Protein AF-A0A2N3KTU7-F1 (afdb_monomer_lite)

Sequence (251 aa):
MNTPEGKNIILSNKAMERISNFNFLAFGMALFLLFPIFPLLMTLEKYDIASETTLYKLTFIKLITYIVYAIIIRQKFFKNRNPLTVYLITFPLHFRTFYICSISCFIMASANWPVLVLVSLGWALSEAIHFHDINSTKNEKIKKAFKTKFQNSADGKIHFTPGDDGAEKILKTKHPRIIEIIDKTTSLGGGILVLFGPLIFSTSFLYRNNFEPRYIIAGTLAFFMGMGFRTFRTRASINMRAIALKKKGYF

Structure (mmCIF, N/CA/C/O backbone):
data_AF-A0A2N3KTU7-F1
#
_entry.id   AF-A0A2N3KTU7-F1
#
loop_
_atom_site.group_PDB
_atom_site.id
_atom_site.type_symbol
_atom_site.label_atom_id
_atom_site.label_alt_id
_atom_site.label_comp_id
_atom_site.label_asym_id
_atom_site.label_entity_id
_atom_site.label_seq_id
_atom_site.pdbx_PDB_ins_code
_atom_site.Cartn_x
_atom_site.Cartn_y
_atom_site.Cartn_z
_atom_site.occupancy
_atom_site.B_iso_or_equiv
_atom_site.auth_seq_id
_atom_site.auth_comp_id
_atom_site.auth_asym_id
_atom_site.auth_atom_id
_atom_site.pdbx_PDB_model_num
ATOM 1 N N . MET A 1 1 ? -3.166 6.724 22.104 1.00 76.94 1 MET A N 1
ATOM 2 C CA . MET A 1 1 ? -3.962 7.657 21.279 1.00 76.94 1 MET A CA 1
ATOM 3 C C . MET A 1 1 ? -5.208 7.980 22.075 1.00 76.94 1 MET A C 1
ATOM 5 O O . MET A 1 1 ? -6.007 7.075 22.258 1.00 76.94 1 MET A O 1
ATOM 9 N N . ASN A 1 2 ? -5.348 9.208 22.575 1.00 81.19 2 ASN A N 1
ATOM 10 C CA . ASN A 1 2 ? -6.398 9.525 23.548 1.00 81.19 2 ASN A CA 1
ATOM 11 C C . ASN A 1 2 ? -7.618 10.149 22.863 1.00 81.19 2 ASN A C 1
ATOM 13 O O . ASN A 1 2 ? -7.453 10.940 21.931 1.00 81.19 2 ASN A O 1
ATOM 17 N N . THR A 1 3 ? -8.816 9.770 23.304 1.00 82.94 3 THR A N 1
ATOM 18 C CA . THR A 1 3 ? -10.074 10.455 22.972 1.00 82.94 3 THR A CA 1
ATOM 19 C C . THR A 1 3 ? -10.182 11.786 23.727 1.00 82.94 3 THR A C 1
ATOM 21 O O . THR A 1 3 ? -9.371 12.033 24.624 1.00 82.94 3 THR A O 1
ATOM 24 N N . PRO A 1 4 ? -11.179 12.643 23.419 1.00 79.75 4 PRO A N 1
ATOM 25 C CA . PRO A 1 4 ? -11.412 13.873 24.182 1.00 79.75 4 PRO A CA 1
ATOM 26 C C . PRO A 1 4 ? -11.709 13.596 25.665 1.00 79.75 4 PRO A C 1
ATOM 28 O O . PRO A 1 4 ? -11.356 14.388 26.524 1.00 79.75 4 PRO A O 1
ATOM 31 N N . GLU A 1 5 ? -12.270 12.420 25.964 1.00 81.81 5 GLU A N 1
ATOM 32 C CA . GLU A 1 5 ? -12.526 11.905 27.320 1.00 81.81 5 GLU A CA 1
ATOM 33 C C . GLU A 1 5 ? -11.265 11.351 28.021 1.00 81.81 5 GLU A C 1
ATOM 35 O O . GLU A 1 5 ? -11.366 10.713 29.063 1.00 81.81 5 GLU A O 1
ATOM 40 N N . GLY A 1 6 ? -10.075 11.480 27.422 1.00 81.88 6 GLY A N 1
ATOM 41 C CA . GLY A 1 6 ? -8.820 10.966 27.984 1.00 81.88 6 GLY A CA 1
ATOM 42 C C . GLY A 1 6 ? -8.608 9.451 27.845 1.00 81.88 6 GLY A C 1
ATOM 43 O O . GLY A 1 6 ? -7.538 8.952 28.194 1.00 81.88 6 GLY A O 1
ATOM 44 N N . LYS A 1 7 ? -9.564 8.702 27.279 1.00 85.50 7 LYS A N 1
ATOM 45 C CA . LYS A 1 7 ? -9.456 7.240 27.130 1.00 85.50 7 LYS A CA 1
ATOM 46 C C . LYS A 1 7 ? -8.484 6.860 26.021 1.00 85.50 7 LYS A C 1
ATOM 48 O O . LYS A 1 7 ? -8.552 7.374 24.902 1.00 85.50 7 LYS A O 1
ATOM 53 N N . ASN A 1 8 ? -7.599 5.909 26.307 1.00 89.19 8 ASN A N 1
ATOM 54 C CA . ASN A 1 8 ? -6.617 5.435 25.338 1.00 89.19 8 ASN A CA 1
ATOM 55 C C . ASN A 1 8 ? -7.227 4.371 24.410 1.00 89.19 8 ASN A C 1
ATOM 57 O O . ASN A 1 8 ? -7.790 3.379 24.874 1.00 89.19 8 ASN A O 1
ATOM 61 N N . ILE A 1 9 ? -7.092 4.561 23.098 1.00 86.88 9 ILE A N 1
ATOM 62 C CA . ILE A 1 9 ? -7.480 3.578 22.083 1.00 86.88 9 ILE A CA 1
ATOM 63 C C . ILE A 1 9 ? -6.323 2.593 21.877 1.00 86.88 9 ILE A C 1
ATOM 65 O O . ILE A 1 9 ? -5.226 3.001 21.482 1.00 86.88 9 ILE A O 1
ATOM 69 N N . ILE A 1 10 ? -6.584 1.305 22.094 1.00 90.06 10 ILE A N 1
ATOM 70 C CA . ILE A 1 10 ? -5.621 0.207 21.938 1.00 90.06 10 ILE A CA 1
ATOM 71 C C . ILE A 1 10 ? -6.188 -0.912 21.062 1.00 90.06 10 ILE A C 1
ATOM 73 O O . ILE A 1 10 ? -7.399 -1.045 20.916 1.00 90.06 10 ILE A O 1
ATOM 77 N N . LEU A 1 11 ? -5.323 -1.732 20.474 1.00 86.56 11 LEU A N 1
ATOM 78 C CA . LEU A 1 11 ? -5.726 -2.940 19.756 1.00 86.56 11 LEU A CA 1
ATOM 79 C C . LEU A 1 11 ? -6.288 -3.985 20.729 1.00 86.56 11 LEU A C 1
ATOM 81 O O . LEU A 1 11 ? -5.734 -4.213 21.807 1.00 86.56 11 LEU A O 1
ATOM 85 N N . SER A 1 12 ? -7.389 -4.626 20.336 1.00 85.25 12 SER A N 1
ATOM 86 C CA . SER A 1 12 ? -8.022 -5.696 21.111 1.00 85.25 12 SER A CA 1
ATOM 87 C C . SER A 1 12 ? -7.197 -6.991 21.096 1.00 85.25 12 SER A C 1
ATOM 89 O O . SER A 1 12 ? -6.432 -7.236 20.166 1.00 85.25 12 SER A O 1
ATOM 91 N N . ASN A 1 13 ? -7.395 -7.875 22.084 1.00 82.31 13 ASN A N 1
ATOM 92 C CA . ASN A 1 13 ? -6.763 -9.206 22.089 1.00 82.31 13 ASN A CA 1
ATOM 93 C C . ASN A 1 13 ? -7.115 -10.007 20.825 1.00 82.31 13 ASN A C 1
ATOM 95 O O . ASN A 1 13 ? -6.233 -10.589 20.208 1.00 82.31 13 ASN A O 1
ATOM 99 N N . LYS A 1 14 ? -8.370 -9.919 20.360 1.00 80.31 14 LYS A N 1
ATOM 100 C CA . LYS A 1 14 ? -8.818 -10.533 19.098 1.00 80.31 14 LYS A CA 1
ATOM 101 C C . LYS A 1 14 ? -8.053 -10.005 17.880 1.00 80.31 14 LYS A C 1
ATOM 103 O O . LYS A 1 14 ? -7.785 -10.753 16.945 1.00 80.31 14 LYS A O 1
ATOM 108 N N . ALA A 1 15 ? -7.714 -8.713 17.865 1.00 75.75 15 ALA A N 1
ATOM 109 C CA . ALA A 1 15 ? -6.879 -8.137 16.815 1.00 75.75 15 ALA A CA 1
ATOM 110 C C . ALA A 1 15 ? -5.444 -8.676 16.882 1.00 75.75 15 ALA A C 1
ATOM 112 O O . ALA A 1 15 ? -4.861 -8.978 15.845 1.00 75.75 15 ALA A O 1
ATOM 113 N N . MET A 1 16 ? -4.900 -8.828 18.092 1.00 73.75 16 MET A N 1
ATOM 114 C CA . MET A 1 16 ? -3.566 -9.389 18.304 1.00 73.75 16 MET A CA 1
ATOM 115 C C . MET A 1 16 ? -3.490 -10.857 17.870 1.00 73.75 16 MET A C 1
ATOM 117 O O . MET A 1 16 ? -2.556 -11.202 17.161 1.00 73.75 16 MET A O 1
ATOM 121 N N . GLU A 1 17 ? -4.487 -11.682 18.203 1.00 71.25 17 GLU A N 1
ATOM 122 C CA . GLU A 1 17 ? -4.570 -13.102 17.812 1.00 71.25 17 GLU A CA 1
ATOM 123 C C . GLU A 1 17 ? -4.680 -13.294 16.292 1.00 71.25 17 GLU A C 1
ATOM 125 O O . GLU A 1 17 ? -4.002 -14.132 15.697 1.00 71.25 17 GLU A O 1
ATOM 130 N N . ARG A 1 18 ? -5.501 -12.473 15.623 1.00 68.44 18 ARG A N 1
ATOM 131 C CA . ARG A 1 18 ? -5.612 -12.507 14.155 1.00 68.44 18 ARG A CA 1
ATOM 132 C C . ARG A 1 18 ? -4.293 -12.169 13.467 1.00 68.44 18 ARG A C 1
ATOM 134 O O . ARG A 1 18 ? -4.004 -12.710 12.406 1.00 68.44 18 ARG A O 1
ATOM 141 N N . ILE A 1 19 ? -3.511 -11.266 14.053 1.00 63.12 19 ILE A N 1
ATOM 142 C CA . ILE A 1 19 ? -2.255 -10.795 13.468 1.00 63.12 19 ILE A CA 1
ATOM 143 C C . ILE A 1 19 ? -1.070 -11.684 13.884 1.00 63.12 19 ILE A C 1
ATOM 145 O O . ILE A 1 19 ? -0.142 -11.843 13.097 1.00 63.12 19 ILE A O 1
ATOM 149 N N . SER A 1 20 ? -1.099 -12.329 15.055 1.00 53.12 20 SER A N 1
ATOM 150 C CA . SER A 1 20 ? -0.068 -13.294 15.469 1.00 53.12 20 SER A CA 1
ATOM 151 C C . SER A 1 20 ? -0.051 -14.542 14.584 1.00 53.12 20 SER A C 1
ATOM 153 O O . SER A 1 20 ? 1.017 -15.079 14.307 1.00 53.12 20 SER A O 1
ATOM 155 N N . ASN A 1 21 ? -1.208 -14.944 14.049 1.00 49.12 21 ASN A N 1
ATOM 156 C CA . ASN A 1 21 ? -1.297 -16.000 13.032 1.00 49.12 21 ASN A CA 1
ATOM 157 C C . ASN A 1 21 ? -0.811 -15.537 11.641 1.00 49.12 21 ASN A C 1
ATOM 159 O O . ASN A 1 21 ? -0.586 -16.351 10.753 1.00 49.12 21 ASN A O 1
ATOM 163 N N . PHE A 1 22 ? -0.595 -14.231 11.459 1.00 46.25 22 PHE A N 1
ATOM 164 C CA . PHE A 1 22 ? -0.091 -13.580 10.245 1.00 46.25 22 PHE A CA 1
ATOM 165 C C . PHE A 1 22 ? 1.440 -13.380 10.264 1.00 46.25 22 PHE A C 1
ATOM 167 O O . PHE A 1 22 ? 1.972 -12.568 9.501 1.00 46.25 22 PHE A O 1
ATOM 174 N N . ASN A 1 23 ? 2.165 -14.124 11.114 1.00 45.88 23 ASN A N 1
ATOM 175 C CA . ASN A 1 23 ? 3.630 -14.077 11.264 1.00 45.88 23 ASN A CA 1
ATOM 176 C C . ASN A 1 23 ? 4.403 -14.179 9.931 1.00 45.88 23 ASN A C 1
ATOM 178 O O . ASN A 1 23 ? 5.492 -13.619 9.809 1.00 45.88 23 ASN A O 1
ATOM 182 N N . PHE A 1 24 ? 3.820 -14.806 8.903 1.00 41.09 24 PHE A N 1
ATOM 183 C CA . PHE A 1 24 ? 4.403 -14.892 7.562 1.00 41.09 24 PHE A CA 1
ATOM 184 C C . PHE A 1 24 ? 4.600 -13.520 6.887 1.00 41.09 24 PHE A C 1
ATOM 186 O O . PHE A 1 24 ? 5.623 -13.299 6.243 1.00 41.09 24 PHE A O 1
ATOM 193 N N . LEU A 1 25 ? 3.684 -12.557 7.077 1.00 45.53 25 LEU A N 1
ATOM 194 C CA . LEU A 1 25 ? 3.864 -11.199 6.541 1.00 45.53 25 LEU A CA 1
ATOM 195 C C . LEU A 1 25 ? 4.951 -10.431 7.295 1.00 45.53 25 LEU A C 1
ATOM 197 O O . LEU A 1 25 ? 5.712 -9.710 6.664 1.00 45.53 25 LEU A O 1
ATOM 201 N N . ALA A 1 26 ? 5.063 -10.591 8.616 1.00 47.62 26 ALA A N 1
ATOM 202 C CA . ALA A 1 26 ? 6.086 -9.903 9.406 1.00 47.62 26 ALA A CA 1
ATOM 203 C C . ALA A 1 26 ? 7.509 -10.385 9.066 1.00 47.62 26 ALA A C 1
ATOM 205 O O . ALA A 1 26 ? 8.430 -9.573 9.019 1.00 47.62 26 ALA A O 1
ATOM 206 N N . PHE A 1 27 ? 7.679 -11.679 8.772 1.00 45.69 27 PHE A N 1
ATOM 207 C CA . PHE A 1 27 ? 8.953 -12.248 8.319 1.00 45.69 27 PHE A CA 1
ATOM 208 C C . PHE A 1 27 ? 9.227 -11.939 6.833 1.00 45.69 27 PHE A C 1
ATOM 210 O O . PHE A 1 27 ? 10.341 -11.579 6.459 1.00 45.69 27 PHE A O 1
ATOM 217 N N . GLY A 1 28 ? 8.190 -11.980 5.987 1.00 50.78 28 GLY A N 1
ATOM 218 C CA . GLY A 1 28 ? 8.266 -11.612 4.569 1.00 50.78 28 GLY A CA 1
ATOM 219 C C . GLY A 1 28 ? 8.438 -10.110 4.310 1.00 50.78 28 GLY A C 1
ATOM 220 O O . GLY A 1 28 ? 8.868 -9.728 3.226 1.00 50.78 28 GLY A O 1
ATOM 221 N N . MET A 1 29 ? 8.155 -9.236 5.284 1.00 56.59 29 MET A N 1
ATOM 222 C CA . MET A 1 29 ? 8.295 -7.777 5.147 1.00 56.59 29 MET A CA 1
ATOM 223 C C . MET A 1 29 ? 9.719 -7.337 4.789 1.00 56.59 29 MET A C 1
ATOM 225 O O . MET A 1 29 ? 9.872 -6.339 4.087 1.00 56.59 29 MET A O 1
ATOM 229 N N . ALA A 1 30 ? 10.746 -8.081 5.218 1.00 54.59 30 ALA A N 1
ATOM 230 C CA . ALA A 1 30 ? 12.132 -7.839 4.814 1.00 54.59 30 ALA A CA 1
ATOM 231 C C . ALA A 1 30 ? 12.317 -8.034 3.301 1.00 54.59 30 ALA A C 1
ATOM 233 O O . ALA A 1 30 ? 12.853 -7.161 2.618 1.00 54.59 30 ALA A O 1
ATOM 234 N N . LEU A 1 31 ? 11.790 -9.140 2.764 1.00 55.50 31 LEU A N 1
ATOM 235 C CA . LEU A 1 31 ? 11.779 -9.411 1.327 1.00 55.50 31 LEU A CA 1
ATOM 236 C C . LEU A 1 31 ? 10.956 -8.348 0.589 1.00 55.50 31 LEU A C 1
ATOM 238 O O . LEU A 1 31 ? 11.420 -7.810 -0.406 1.00 55.50 31 LEU A O 1
ATOM 242 N N . PHE A 1 32 ? 9.799 -7.946 1.119 1.00 58.81 32 PHE A N 1
ATOM 243 C CA . PHE A 1 32 ? 8.944 -6.915 0.515 1.00 58.81 32 PHE A CA 1
ATOM 244 C C . PHE A 1 32 ? 9.495 -5.485 0.570 1.00 58.81 32 PHE A C 1
ATOM 246 O O . PHE A 1 32 ? 9.022 -4.640 -0.181 1.00 58.81 32 PHE A O 1
ATOM 253 N N . LEU A 1 33 ? 10.467 -5.184 1.431 1.00 57.88 33 LEU A N 1
ATOM 254 C CA . LEU A 1 33 ? 11.162 -3.891 1.448 1.00 57.88 33 LEU A CA 1
ATOM 255 C C . LEU A 1 33 ? 12.336 -3.854 0.466 1.00 57.88 33 LEU A C 1
ATOM 257 O O . LEU A 1 33 ? 12.634 -2.801 -0.098 1.00 57.88 33 LEU A O 1
ATOM 261 N N . LEU A 1 34 ? 12.987 -4.998 0.256 1.00 59.06 34 LEU A N 1
ATOM 262 C CA . LEU A 1 34 ? 14.133 -5.127 -0.640 1.00 59.06 34 LEU A CA 1
ATOM 263 C C . LEU A 1 34 ? 13.696 -5.326 -2.094 1.00 59.06 34 LEU A C 1
ATOM 265 O O . LEU A 1 34 ? 14.194 -4.635 -2.978 1.00 59.06 34 LEU A O 1
ATOM 269 N N . PHE A 1 35 ? 12.719 -6.202 -2.340 1.00 61.75 35 PHE A N 1
ATOM 270 C CA . PHE A 1 35 ? 12.250 -6.574 -3.680 1.00 61.75 35 PHE A CA 1
ATOM 271 C C . PHE A 1 35 ? 11.817 -5.388 -4.555 1.00 61.75 35 PHE A C 1
ATOM 273 O O . PHE A 1 35 ? 12.115 -5.402 -5.744 1.00 61.75 35 PHE A O 1
ATOM 280 N N . PRO A 1 36 ? 11.163 -4.336 -4.025 1.00 60.72 36 PRO A N 1
ATOM 281 C CA . PRO A 1 36 ? 10.712 -3.236 -4.863 1.00 60.72 36 PRO A CA 1
ATOM 282 C C . PRO A 1 36 ? 11.783 -2.205 -5.204 1.00 60.72 36 PRO A C 1
ATOM 284 O O . PRO A 1 36 ? 11.638 -1.455 -6.164 1.00 60.72 36 PRO A O 1
ATOM 287 N N . ILE A 1 37 ? 12.834 -2.131 -4.386 1.00 64.19 37 ILE A N 1
ATOM 288 C CA . ILE A 1 37 ? 13.865 -1.095 -4.491 1.00 64.19 37 ILE A CA 1
ATOM 289 C C . ILE A 1 37 ? 15.172 -1.676 -5.038 1.00 64.19 37 ILE A C 1
ATOM 291 O O . ILE A 1 37 ? 16.008 -0.936 -5.547 1.00 64.19 37 ILE A O 1
ATOM 295 N N . PHE A 1 38 ? 15.350 -2.993 -4.979 1.00 71.69 38 PHE A N 1
ATOM 296 C CA . PHE A 1 38 ? 16.468 -3.680 -5.610 1.00 71.69 38 PHE A CA 1
ATOM 297 C C . PHE A 1 38 ? 16.529 -3.406 -7.125 1.00 71.69 38 PHE A C 1
ATOM 299 O O . PHE A 1 38 ? 17.568 -2.931 -7.573 1.00 71.69 38 PHE A O 1
ATOM 306 N N . PRO A 1 39 ? 15.433 -3.527 -7.905 1.00 71.69 39 PRO A N 1
ATOM 307 C CA . PRO A 1 39 ? 15.432 -3.141 -9.317 1.00 71.69 39 PRO A CA 1
ATOM 308 C C . PRO A 1 39 ? 15.799 -1.676 -9.549 1.00 71.69 39 PRO A C 1
ATOM 310 O O . PRO A 1 39 ? 16.454 -1.360 -10.535 1.00 71.69 39 PRO A O 1
ATOM 313 N N . LEU A 1 40 ? 15.419 -0.775 -8.637 1.00 71.44 40 LEU A N 1
ATOM 314 C CA . LEU A 1 40 ? 15.794 0.636 -8.718 1.00 71.44 40 LEU A CA 1
ATOM 315 C C . LEU A 1 40 ? 17.308 0.818 -8.540 1.00 71.44 40 LEU A C 1
ATOM 317 O O . LEU A 1 40 ? 17.922 1.530 -9.323 1.00 71.44 40 LEU A O 1
ATOM 321 N N . LEU A 1 41 ? 17.911 0.161 -7.542 1.00 74.31 41 LEU A N 1
ATOM 322 C CA . LEU A 1 41 ? 19.361 0.211 -7.316 1.00 74.31 41 LEU A CA 1
ATOM 323 C C . LEU A 1 41 ? 20.135 -0.373 -8.505 1.00 74.31 41 LEU A C 1
ATOM 325 O O . LEU A 1 41 ? 21.055 0.271 -8.993 1.00 74.31 41 LEU A O 1
ATOM 329 N N . MET A 1 42 ? 19.698 -1.524 -9.018 1.00 72.69 42 MET A N 1
ATOM 330 C CA . MET A 1 42 ? 20.296 -2.167 -10.192 1.00 72.69 42 MET A CA 1
ATOM 331 C C . MET A 1 42 ? 20.123 -1.321 -11.466 1.00 72.69 42 MET A C 1
ATOM 333 O O . MET A 1 42 ? 20.997 -1.310 -12.325 1.00 72.69 42 MET A O 1
ATOM 337 N N . THR A 1 43 ? 19.024 -0.565 -11.592 1.00 71.56 43 THR A N 1
ATOM 338 C CA . THR A 1 43 ? 18.844 0.392 -12.699 1.00 71.56 43 THR A CA 1
ATOM 339 C C . THR A 1 43 ? 19.854 1.534 -12.595 1.00 71.56 43 THR A C 1
ATOM 341 O O . THR A 1 43 ? 20.454 1.906 -13.595 1.00 71.56 43 THR A O 1
ATOM 344 N N . LEU A 1 44 ? 20.059 2.090 -11.395 1.00 76.12 44 LEU A N 1
ATOM 345 C CA . LEU A 1 44 ? 21.035 3.165 -11.190 1.00 76.12 44 LEU A CA 1
ATOM 346 C C . LEU A 1 44 ? 22.467 2.713 -11.506 1.00 76.12 44 LEU A C 1
ATOM 348 O O . LEU A 1 44 ? 23.232 3.509 -12.040 1.00 76.12 44 LEU A O 1
ATOM 352 N N . GLU A 1 45 ? 22.798 1.458 -11.201 1.00 75.00 45 GLU A N 1
ATOM 353 C CA . GLU A 1 45 ? 24.072 0.829 -11.565 1.00 75.00 45 GLU A CA 1
ATOM 354 C C . GLU A 1 45 ? 24.200 0.632 -13.079 1.00 75.00 45 GLU A C 1
ATOM 356 O O . GLU A 1 45 ? 25.149 1.111 -13.684 1.00 75.00 45 GLU A O 1
ATOM 361 N N . LYS A 1 46 ? 23.207 -0.007 -13.716 1.00 76.31 46 LYS A N 1
ATOM 362 C CA . LYS A 1 46 ? 23.229 -0.348 -15.150 1.00 76.31 46 LYS A CA 1
ATOM 363 C C . LYS A 1 46 ? 23.413 0.864 -16.071 1.00 76.31 46 LYS A C 1
ATOM 365 O O . LYS A 1 46 ? 23.922 0.707 -17.176 1.00 76.31 46 LYS A O 1
ATOM 370 N N . TYR A 1 47 ? 22.946 2.037 -15.652 1.00 77.94 47 TYR A N 1
ATOM 371 C CA . TYR A 1 47 ? 23.032 3.277 -16.428 1.00 77.94 47 TYR A CA 1
ATOM 372 C C . TYR A 1 47 ? 24.099 4.250 -15.895 1.00 77.94 47 TYR A C 1
ATOM 374 O O . TYR A 1 47 ? 24.042 5.431 -16.229 1.00 77.94 47 TYR A O 1
ATOM 382 N N . ASP A 1 48 ? 25.027 3.781 -15.051 1.00 78.62 48 ASP A N 1
ATOM 383 C CA . ASP A 1 48 ? 26.123 4.571 -14.467 1.00 78.62 48 ASP A CA 1
ATOM 384 C C . ASP A 1 48 ? 25.662 5.873 -13.776 1.00 78.62 48 ASP A C 1
ATOM 386 O O . ASP A 1 48 ? 26.377 6.873 -13.711 1.00 78.62 48 ASP A O 1
ATOM 390 N N . ILE A 1 49 ? 24.443 5.874 -13.226 1.00 80.88 49 ILE A N 1
ATOM 391 C CA . ILE A 1 49 ? 23.851 7.043 -12.555 1.00 80.88 49 ILE A CA 1
ATOM 392 C C . ILE A 1 49 ? 24.437 7.202 -11.144 1.00 80.88 49 ILE A C 1
ATOM 394 O O . ILE A 1 49 ? 24.518 8.312 -10.615 1.00 80.88 49 ILE A O 1
ATOM 398 N N . ALA A 1 50 ? 24.836 6.096 -10.508 1.00 78.75 50 ALA A N 1
ATOM 399 C CA . ALA A 1 50 ? 25.421 6.083 -9.172 1.00 78.75 50 ALA A CA 1
ATOM 400 C C . ALA A 1 50 ? 26.633 5.148 -9.104 1.00 78.75 50 ALA A C 1
ATOM 402 O O . ALA A 1 50 ? 26.596 4.037 -9.620 1.00 78.75 50 ALA A O 1
ATOM 403 N N . SER A 1 51 ? 27.687 5.573 -8.399 1.00 82.69 51 SER A N 1
ATOM 404 C CA . SER A 1 51 ? 28.869 4.733 -8.176 1.00 82.69 51 SER A CA 1
ATOM 405 C C . SER A 1 51 ? 28.568 3.536 -7.270 1.00 82.69 51 SER A C 1
ATOM 407 O O . SER A 1 51 ? 27.723 3.620 -6.375 1.00 82.69 51 SER A O 1
ATOM 409 N N . GLU A 1 52 ? 29.329 2.452 -7.427 1.00 78.62 52 GLU A N 1
ATOM 410 C CA . GLU A 1 52 ? 29.204 1.220 -6.632 1.00 78.62 52 GLU A CA 1
ATOM 411 C C . GLU A 1 52 ? 29.240 1.503 -5.116 1.00 78.62 52 GLU A C 1
ATOM 413 O O . GLU A 1 52 ? 28.370 1.083 -4.353 1.00 78.62 52 GLU A O 1
ATOM 418 N N . THR A 1 53 ? 30.170 2.356 -4.676 1.00 83.88 53 THR A N 1
ATOM 419 C CA . THR A 1 53 ? 30.265 2.828 -3.285 1.00 83.88 53 THR A CA 1
ATOM 420 C C . THR A 1 53 ? 28.982 3.515 -2.803 1.00 83.88 53 THR A C 1
ATOM 422 O O . THR A 1 53 ? 28.584 3.365 -1.644 1.00 83.88 53 THR A O 1
ATOM 425 N N . THR A 1 54 ? 28.313 4.277 -3.672 1.00 80.81 54 THR A N 1
ATOM 426 C CA . THR A 1 54 ? 27.030 4.926 -3.360 1.00 80.81 54 THR A CA 1
ATOM 427 C C . THR A 1 54 ? 25.918 3.888 -3.227 1.00 80.81 54 THR A C 1
ATOM 429 O O . THR A 1 54 ? 25.114 3.973 -2.296 1.00 80.81 54 THR A O 1
ATOM 432 N N . LEU A 1 55 ?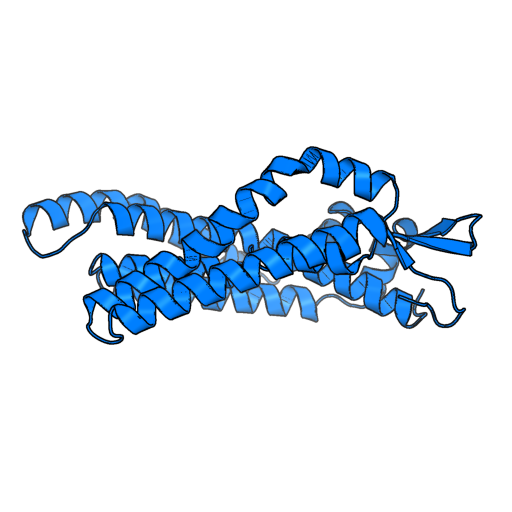 25.902 2.868 -4.086 1.00 75.94 55 LEU A N 1
ATOM 433 C CA . LEU A 1 55 ? 24.940 1.765 -4.025 1.00 75.94 55 LEU A CA 1
ATOM 434 C C . LEU A 1 55 ? 25.103 0.930 -2.746 1.00 75.94 55 LEU A C 1
ATOM 436 O O . LEU A 1 55 ? 24.102 0.637 -2.081 1.00 75.94 55 LEU A O 1
ATOM 440 N N . TYR A 1 56 ? 26.337 0.634 -2.324 1.00 79.25 56 TYR A N 1
ATOM 441 C CA . TYR A 1 56 ? 26.601 -0.027 -1.040 1.00 79.25 56 TYR A CA 1
ATOM 442 C C . TYR A 1 56 ? 26.123 0.812 0.147 1.00 79.25 56 TYR A C 1
ATOM 444 O O . TYR A 1 56 ? 25.430 0.296 1.027 1.00 79.25 56 TYR A O 1
ATOM 452 N N . LYS A 1 57 ? 26.412 2.123 0.158 1.00 81.88 57 LYS A N 1
ATOM 453 C CA . LYS A 1 57 ? 25.930 3.041 1.207 1.00 81.88 57 LYS A CA 1
ATOM 454 C C . LYS A 1 57 ? 24.402 3.076 1.269 1.00 81.88 57 LYS A C 1
ATOM 456 O O . LYS A 1 57 ? 23.832 2.966 2.354 1.00 81.88 57 LYS A O 1
ATOM 461 N N . LEU A 1 58 ? 23.728 3.179 0.123 1.00 79.38 58 LEU A N 1
ATOM 462 C CA . LEU A 1 58 ? 22.264 3.165 0.045 1.00 79.38 58 LEU A CA 1
ATOM 463 C C . LEU A 1 58 ? 21.675 1.840 0.543 1.00 79.38 58 LEU A C 1
ATOM 465 O O . LEU A 1 58 ? 20.653 1.840 1.232 1.00 79.38 58 LEU A O 1
ATOM 469 N N . THR A 1 59 ? 22.317 0.719 0.222 1.00 77.12 59 THR A N 1
ATOM 470 C CA . THR A 1 59 ? 21.912 -0.611 0.693 1.00 77.12 59 THR A CA 1
ATOM 471 C C . THR A 1 59 ? 22.072 -0.731 2.209 1.00 77.12 59 THR A C 1
ATOM 473 O O . THR A 1 59 ? 21.143 -1.155 2.898 1.00 77.12 59 THR A O 1
ATOM 476 N N . PHE A 1 60 ? 23.196 -0.266 2.756 1.00 80.88 60 PHE A N 1
ATOM 477 C CA . PHE A 1 60 ? 23.461 -0.278 4.194 1.00 80.88 60 PHE A CA 1
ATOM 478 C C . PHE A 1 60 ? 22.493 0.618 4.986 1.00 80.88 60 PHE A C 1
ATOM 480 O O . PHE A 1 60 ? 21.913 0.180 5.981 1.00 80.88 60 PHE A O 1
ATOM 487 N N . ILE A 1 61 ? 22.225 1.842 4.512 1.00 82.56 61 ILE A N 1
ATOM 488 C CA . ILE A 1 61 ? 21.240 2.753 5.126 1.00 82.56 61 ILE A CA 1
ATOM 489 C C . ILE A 1 61 ? 19.848 2.109 5.168 1.00 82.56 61 ILE A C 1
ATOM 491 O O . ILE A 1 61 ? 19.133 2.223 6.169 1.00 82.56 61 ILE A O 1
ATOM 495 N N . LYS A 1 62 ? 19.451 1.401 4.106 1.00 75.12 62 LYS A N 1
ATOM 496 C CA . LYS A 1 62 ? 18.168 0.685 4.065 1.00 75.12 62 LYS A CA 1
ATOM 497 C C . LYS A 1 62 ? 18.116 -0.462 5.064 1.00 75.12 62 LYS A C 1
ATOM 499 O O . LYS A 1 62 ? 17.096 -0.614 5.734 1.00 75.12 62 LYS A O 1
ATOM 504 N N . LEU A 1 63 ? 19.201 -1.222 5.207 1.00 77.62 63 LEU A N 1
ATOM 505 C CA . LEU A 1 63 ? 19.296 -2.286 6.206 1.00 77.62 63 LEU A CA 1
ATOM 506 C C . LEU A 1 63 ? 19.124 -1.728 7.629 1.00 77.62 63 LEU A C 1
ATOM 508 O O . LEU A 1 63 ? 18.336 -2.261 8.409 1.00 77.62 63 LEU A O 1
ATOM 512 N N . ILE A 1 64 ? 19.779 -0.606 7.948 1.00 82.19 64 ILE A N 1
ATOM 513 C CA . ILE A 1 64 ? 19.604 0.080 9.239 1.00 82.19 64 ILE A CA 1
ATOM 514 C C . ILE A 1 64 ? 18.159 0.550 9.414 1.00 82.19 6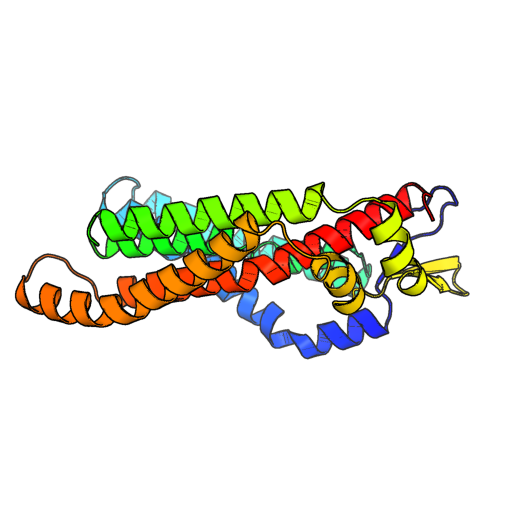4 ILE A C 1
ATOM 516 O O . ILE A 1 64 ? 17.543 0.297 10.450 1.00 82.19 64 ILE A O 1
ATOM 520 N N . THR A 1 65 ? 17.596 1.201 8.393 1.00 79.25 65 THR A N 1
ATOM 521 C CA . THR A 1 65 ? 16.208 1.685 8.415 1.00 79.25 65 THR A CA 1
ATOM 522 C C . THR A 1 65 ? 15.240 0.536 8.694 1.00 79.25 65 THR A C 1
ATOM 524 O O . THR A 1 65 ? 14.310 0.700 9.479 1.00 79.25 65 THR A O 1
ATOM 527 N N . TYR A 1 66 ? 15.487 -0.645 8.122 1.00 75.88 66 TYR A N 1
ATOM 528 C CA . TYR A 1 66 ? 14.714 -1.855 8.384 1.00 75.88 66 TYR A CA 1
ATOM 529 C C . TYR A 1 66 ? 14.818 -2.329 9.839 1.00 75.88 66 TYR A C 1
ATOM 531 O O . TYR A 1 66 ? 13.790 -2.587 10.463 1.00 75.88 66 TYR A O 1
ATOM 539 N N . ILE A 1 67 ? 16.026 -2.416 10.404 1.00 79.19 67 ILE A N 1
ATOM 540 C CA . ILE A 1 67 ? 16.214 -2.839 11.802 1.00 79.19 67 ILE A CA 1
ATOM 541 C C . ILE A 1 67 ? 15.453 -1.897 12.741 1.00 79.19 67 ILE A C 1
ATOM 543 O O . ILE A 1 67 ? 14.681 -2.343 13.593 1.00 79.19 67 ILE A O 1
ATOM 547 N N . VAL A 1 68 ? 15.599 -0.585 12.534 1.00 81.69 68 VAL A N 1
ATOM 548 C CA . VAL A 1 68 ? 14.862 0.440 13.285 1.00 81.69 68 VAL A CA 1
ATOM 549 C C . VAL A 1 68 ? 13.354 0.244 13.123 1.00 81.69 68 VAL A C 1
ATOM 551 O O . VAL A 1 68 ? 12.605 0.280 14.101 1.00 81.69 68 VAL A O 1
ATOM 554 N N . TYR A 1 69 ? 12.897 -0.029 11.904 1.00 77.75 69 TYR A N 1
ATOM 555 C CA . TYR A 1 69 ? 11.493 -0.267 11.606 1.00 77.75 69 TYR A CA 1
ATOM 556 C C . TYR A 1 69 ? 10.919 -1.492 12.331 1.00 77.75 69 TYR A C 1
ATOM 558 O O . TYR A 1 69 ? 9.843 -1.412 12.931 1.00 77.75 69 TYR A O 1
ATOM 566 N N . ALA A 1 70 ? 11.653 -2.606 12.339 1.00 75.50 70 ALA A N 1
ATOM 567 C CA . ALA A 1 70 ? 11.276 -3.829 13.038 1.00 75.50 70 ALA A CA 1
ATOM 568 C C . ALA A 1 70 ? 11.194 -3.609 14.557 1.00 75.50 70 ALA A C 1
ATOM 570 O O . ALA A 1 70 ? 10.235 -4.049 15.199 1.00 75.50 70 ALA A O 1
ATOM 571 N N . ILE A 1 71 ? 12.139 -2.859 15.134 1.00 80.31 71 ILE A N 1
ATOM 572 C CA . ILE A 1 71 ? 12.110 -2.470 16.552 1.00 80.31 71 ILE A CA 1
ATOM 573 C C . ILE A 1 71 ? 10.873 -1.610 16.851 1.00 80.31 71 ILE A C 1
ATOM 575 O O . ILE A 1 71 ? 10.171 -1.860 17.836 1.00 80.31 71 ILE A O 1
ATOM 579 N N . ILE A 1 72 ? 10.557 -0.636 15.990 1.00 80.44 72 ILE A N 1
ATOM 580 C CA . ILE A 1 72 ? 9.369 0.218 16.138 1.00 80.44 72 ILE A CA 1
ATOM 581 C C . ILE A 1 72 ? 8.090 -0.618 16.085 1.00 80.44 72 ILE A C 1
ATOM 583 O O . ILE A 1 72 ? 7.213 -0.418 16.928 1.00 80.44 72 ILE A O 1
ATOM 587 N N . ILE A 1 73 ? 7.969 -1.553 15.137 1.00 76.56 73 ILE A N 1
ATOM 588 C CA . ILE A 1 73 ? 6.823 -2.468 15.074 1.00 76.56 73 ILE A CA 1
ATOM 589 C C . ILE A 1 73 ? 6.756 -3.294 16.354 1.00 76.56 73 ILE A C 1
ATOM 591 O O . ILE A 1 73 ? 5.693 -3.354 16.968 1.00 76.56 73 ILE A O 1
ATOM 595 N N . ARG A 1 74 ? 7.875 -3.861 16.821 1.00 76.44 74 ARG A N 1
ATOM 596 C CA . ARG A 1 74 ? 7.900 -4.660 18.050 1.00 76.44 74 ARG A CA 1
ATOM 597 C C . ARG A 1 74 ? 7.362 -3.876 19.248 1.00 76.44 74 ARG A C 1
ATOM 599 O O . ARG A 1 74 ? 6.492 -4.362 19.971 1.00 76.44 74 ARG A O 1
ATOM 606 N N . GLN A 1 75 ? 7.845 -2.651 19.443 1.00 78.94 75 GLN A N 1
ATOM 607 C CA . GLN A 1 75 ? 7.418 -1.802 20.553 1.00 78.94 75 GLN A CA 1
ATOM 608 C C . GLN A 1 75 ? 5.974 -1.306 20.391 1.00 78.94 75 GLN A C 1
ATOM 610 O O . GLN A 1 75 ? 5.176 -1.393 21.325 1.00 78.94 75 GLN A O 1
ATOM 615 N N . LYS A 1 76 ? 5.601 -0.790 19.215 1.00 78.88 76 LYS A N 1
ATOM 616 C CA . LYS A 1 76 ? 4.265 -0.218 19.002 1.00 78.88 76 LYS A CA 1
ATOM 617 C C . LYS A 1 76 ? 3.173 -1.283 18.928 1.00 78.88 76 LYS A C 1
ATOM 619 O O . LYS A 1 76 ? 2.091 -1.034 19.455 1.00 78.88 76 LYS A O 1
ATOM 624 N N . PHE A 1 77 ? 3.449 -2.445 18.340 1.00 74.69 77 PHE A N 1
ATOM 625 C CA . PHE A 1 77 ? 2.484 -3.530 18.180 1.00 74.69 77 PHE A CA 1
ATOM 626 C C . PHE A 1 77 ? 2.340 -4.365 19.451 1.00 74.69 77 PHE A C 1
ATOM 628 O O . PHE A 1 77 ? 1.275 -4.375 20.060 1.00 74.69 77 PHE A O 1
ATOM 635 N N . PHE A 1 78 ? 3.412 -5.041 19.876 1.00 72.38 78 PHE A N 1
ATOM 636 C CA . PHE A 1 78 ? 3.321 -6.058 20.925 1.00 72.38 78 PHE A CA 1
ATOM 637 C C . PHE A 1 78 ? 3.294 -5.450 22.324 1.00 72.38 78 PHE A C 1
ATOM 639 O O . PHE A 1 78 ? 2.507 -5.887 23.160 1.00 72.38 78 PHE A O 1
ATOM 646 N N . LYS A 1 79 ? 4.111 -4.419 22.575 1.00 76.19 79 LYS A N 1
ATOM 647 C CA . LYS A 1 79 ? 4.192 -3.790 23.902 1.00 76.19 79 LYS A CA 1
ATOM 648 C C . LYS A 1 79 ? 3.062 -2.785 24.127 1.00 76.19 79 LYS A C 1
ATOM 650 O O . LYS A 1 79 ? 2.357 -2.862 25.126 1.00 76.19 79 LYS A O 1
ATOM 655 N N . ASN A 1 80 ? 2.860 -1.868 23.180 1.00 80.75 80 ASN A N 1
ATOM 656 C CA . ASN A 1 80 ? 1.941 -0.740 23.367 1.00 80.75 80 ASN A CA 1
ATOM 657 C C . ASN A 1 80 ? 0.555 -0.945 22.738 1.00 80.75 80 ASN A C 1
ATOM 659 O O . ASN A 1 80 ? -0.319 -0.100 22.940 1.00 80.75 80 ASN A O 1
ATOM 663 N N . ARG A 1 81 ? 0.354 -2.015 21.950 1.00 82.88 81 ARG A N 1
ATOM 664 C CA . ARG A 1 81 ? -0.907 -2.321 21.245 1.00 82.88 81 ARG A CA 1
ATOM 665 C C . ARG A 1 81 ? -1.476 -1.114 20.503 1.00 82.88 81 ARG A C 1
ATOM 667 O O . ARG A 1 81 ? -2.677 -0.860 20.502 1.00 82.88 81 ARG A O 1
ATOM 674 N N . ASN A 1 82 ? -0.598 -0.324 19.895 1.00 84.12 82 ASN A N 1
ATOM 675 C CA . ASN A 1 82 ? -0.967 0.932 19.270 1.00 84.12 82 ASN A CA 1
ATOM 676 C C . ASN A 1 82 ? -1.682 0.663 17.930 1.00 84.12 82 ASN A C 1
ATOM 678 O O . ASN A 1 82 ? -1.090 0.013 17.061 1.00 84.12 82 ASN A O 1
ATOM 682 N N . PRO A 1 83 ? -2.894 1.208 17.707 1.00 80.81 83 PRO A N 1
ATOM 683 C CA . PRO A 1 83 ? -3.632 1.042 16.454 1.00 80.81 83 PRO A CA 1
ATOM 684 C C . PRO A 1 83 ? -2.880 1.510 15.200 1.00 80.81 83 PRO A C 1
ATOM 686 O O . PRO A 1 83 ? -3.072 0.939 14.128 1.00 80.81 83 PRO A O 1
ATOM 689 N N . LEU A 1 84 ? -1.970 2.491 15.324 1.00 79.31 84 LEU A N 1
ATOM 690 C CA . LEU A 1 84 ? -1.124 2.958 14.211 1.00 79.31 84 LEU A CA 1
ATOM 691 C C . LEU A 1 84 ? -0.275 1.857 13.590 1.00 79.31 84 LEU A C 1
ATOM 693 O O . LEU A 1 84 ? 0.175 1.982 12.452 1.00 79.31 84 LEU A O 1
ATOM 697 N N . THR A 1 85 ? -0.018 0.790 14.334 1.00 73.25 85 THR A N 1
ATOM 698 C CA . THR A 1 85 ? 0.869 -0.258 13.861 1.00 73.25 85 THR A CA 1
ATOM 699 C C . THR A 1 85 ? 0.273 -1.047 12.698 1.00 73.25 85 THR A C 1
ATOM 701 O O . THR A 1 85 ? 1.031 -1.554 11.883 1.00 73.25 85 THR A O 1
ATOM 704 N N . VAL A 1 86 ? -1.057 -1.073 12.546 1.00 72.12 86 VAL A N 1
ATOM 705 C CA . VAL A 1 86 ? -1.705 -1.625 11.343 1.00 72.12 86 VAL A CA 1
ATOM 706 C C . VAL A 1 86 ? -1.232 -0.859 10.105 1.00 72.12 86 VAL A C 1
ATOM 708 O O . VAL A 1 86 ? -0.795 -1.456 9.126 1.00 72.12 86 VAL A O 1
ATOM 711 N N . TYR A 1 87 ? -1.218 0.474 10.167 1.00 72.25 87 TYR A N 1
ATOM 712 C CA . TYR A 1 87 ? -0.714 1.298 9.071 1.00 72.25 87 TYR A CA 1
ATOM 713 C C . TYR A 1 87 ? 0.781 1.084 8.823 1.00 72.25 87 TYR A C 1
ATOM 715 O O . TYR A 1 87 ? 1.178 0.969 7.666 1.00 72.25 87 TYR A O 1
ATOM 723 N N . LEU A 1 88 ? 1.589 0.982 9.886 1.00 72.50 88 LEU A N 1
ATOM 724 C CA . LEU A 1 88 ? 3.018 0.685 9.763 1.00 72.50 88 LEU A CA 1
ATOM 725 C C . LEU A 1 88 ? 3.225 -0.661 9.056 1.00 72.50 88 LEU A C 1
ATOM 727 O O . LEU A 1 88 ? 3.798 -0.697 7.983 1.00 72.50 88 LEU A O 1
ATOM 731 N N . ILE A 1 89 ? 2.641 -1.753 9.536 1.00 70.50 89 ILE A N 1
ATOM 732 C CA . ILE A 1 89 ? 2.804 -3.072 8.902 1.00 70.50 89 ILE A CA 1
ATOM 733 C C . ILE A 1 89 ? 2.395 -3.052 7.418 1.00 70.50 89 ILE A C 1
ATOM 735 O O . ILE A 1 89 ? 3.069 -3.629 6.571 1.00 70.50 89 ILE A O 1
ATOM 739 N N . THR A 1 90 ? 1.333 -2.322 7.069 1.00 70.38 90 THR A N 1
ATOM 740 C CA . THR A 1 90 ? 0.923 -2.185 5.663 1.00 70.38 90 THR A CA 1
ATOM 741 C C . THR A 1 90 ? 1.786 -1.218 4.843 1.00 70.38 90 THR A C 1
ATOM 743 O O . THR A 1 90 ? 1.659 -1.208 3.621 1.00 70.38 90 THR A O 1
ATOM 746 N N . PHE A 1 91 ? 2.632 -0.385 5.467 1.00 71.38 91 PHE A N 1
ATOM 747 C CA . PHE A 1 91 ? 3.350 0.703 4.800 1.00 71.38 91 PHE A CA 1
ATOM 748 C C . PHE A 1 91 ? 4.270 0.236 3.668 1.00 71.38 91 PHE A C 1
ATOM 750 O O . PHE A 1 91 ? 4.134 0.766 2.563 1.00 71.38 91 PHE A O 1
ATOM 757 N N . PRO A 1 92 ? 5.129 -0.775 3.881 1.00 68.62 92 PRO A N 1
ATOM 758 C CA . PRO A 1 92 ? 5.962 -1.327 2.816 1.00 68.62 92 PRO A CA 1
ATOM 759 C C . PRO A 1 92 ? 5.161 -1.999 1.702 1.00 68.62 92 PRO A C 1
ATOM 761 O O . PRO A 1 92 ? 5.548 -1.939 0.541 1.00 68.62 92 PRO A O 1
ATOM 764 N N . LEU A 1 93 ? 3.994 -2.553 2.037 1.00 72.31 93 LEU A N 1
ATOM 765 C CA . LEU A 1 93 ? 3.061 -3.189 1.104 1.00 72.31 93 LEU A CA 1
ATOM 766 C C . LEU A 1 93 ? 2.191 -2.156 0.364 1.00 72.31 93 LEU A C 1
ATOM 768 O O . LEU A 1 93 ? 1.039 -2.421 0.011 1.00 72.31 93 LEU A O 1
ATOM 772 N N . HIS A 1 94 ? 2.706 -0.940 0.152 1.00 80.19 94 HIS A N 1
ATOM 773 C CA . HIS A 1 94 ? 2.007 0.049 -0.655 1.00 80.19 94 HIS A CA 1
ATOM 774 C C . HIS A 1 94 ? 2.022 -0.361 -2.120 1.00 80.19 94 HIS A C 1
ATOM 776 O O . HIS A 1 94 ? 3.082 -0.590 -2.688 1.00 80.19 94 HIS A O 1
ATOM 782 N N . PHE A 1 95 ? 0.856 -0.342 -2.766 1.00 83.00 95 PHE A N 1
ATOM 783 C CA . PHE A 1 95 ? 0.762 -0.593 -4.205 1.00 83.00 95 PHE A CA 1
ATOM 784 C C . PHE A 1 95 ? 1.711 0.284 -5.046 1.00 83.00 95 PHE A C 1
ATOM 786 O O . PHE A 1 95 ? 2.290 -0.209 -6.005 1.00 83.00 95 PHE A O 1
ATOM 793 N N . ARG A 1 96 ? 1.946 1.547 -4.647 1.00 85.69 96 ARG A N 1
ATOM 794 C CA . ARG A 1 96 ? 2.937 2.464 -5.247 1.00 85.69 96 ARG A CA 1
ATOM 795 C C . ARG A 1 96 ? 4.311 1.826 -5.382 1.00 85.69 96 ARG A C 1
ATOM 797 O O . ARG A 1 96 ? 4.920 1.869 -6.441 1.00 85.69 96 ARG A O 1
ATOM 804 N N . THR A 1 97 ? 4.770 1.212 -4.299 1.00 82.94 97 THR A N 1
ATOM 805 C CA . THR A 1 97 ? 6.073 0.565 -4.203 1.00 82.94 97 THR A CA 1
ATOM 806 C C . THR A 1 97 ? 6.202 -0.552 -5.244 1.00 82.94 97 THR A C 1
ATOM 808 O O . THR A 1 97 ? 7.226 -0.674 -5.908 1.00 82.94 97 THR A O 1
ATOM 811 N N . PHE A 1 98 ? 5.128 -1.311 -5.457 1.00 84.25 98 PHE A N 1
ATOM 812 C CA . PHE A 1 98 ? 5.067 -2.368 -6.462 1.00 84.25 98 PHE A CA 1
ATOM 813 C C . PHE A 1 98 ? 4.993 -1.846 -7.906 1.00 84.25 98 PHE A C 1
ATOM 815 O O . PHE A 1 98 ? 5.641 -2.411 -8.782 1.00 84.25 98 PHE A O 1
ATOM 822 N N . TYR A 1 99 ? 4.281 -0.746 -8.164 1.00 86.69 99 TYR A N 1
ATOM 823 C CA . TYR A 1 99 ? 4.287 -0.110 -9.487 1.00 86.69 99 TYR A CA 1
ATOM 824 C C . TYR A 1 99 ? 5.658 0.469 -9.849 1.00 86.69 99 TYR A C 1
ATOM 826 O O . TYR A 1 99 ? 6.129 0.254 -10.961 1.00 86.69 99 TYR A O 1
ATOM 834 N N . ILE A 1 100 ? 6.335 1.132 -8.905 1.00 87.12 100 ILE A N 1
ATOM 835 C CA . ILE A 1 100 ? 7.702 1.639 -9.107 1.00 87.12 100 ILE A CA 1
ATOM 836 C C . ILE A 1 100 ? 8.656 0.481 -9.422 1.00 87.12 100 ILE A C 1
ATOM 838 O O . ILE A 1 100 ? 9.402 0.550 -10.395 1.00 87.12 100 ILE A O 1
ATOM 842 N N . CYS A 1 101 ? 8.574 -0.613 -8.658 1.00 84.44 101 CYS A N 1
ATOM 843 C CA . CYS A 1 101 ? 9.336 -1.834 -8.922 1.00 84.44 101 CYS A CA 1
ATOM 844 C C . CYS A 1 101 ? 9.084 -2.386 -10.326 1.00 84.44 101 CYS A C 1
ATOM 846 O O . CYS A 1 101 ? 10.024 -2.711 -11.047 1.00 84.44 101 CYS A O 1
ATOM 848 N N . SER A 1 102 ? 7.812 -2.454 -10.723 1.00 86.88 102 SER A N 1
ATOM 849 C CA . SER A 1 102 ? 7.407 -2.918 -12.044 1.00 86.88 102 SER A CA 1
ATOM 850 C C . SER A 1 102 ? 8.056 -2.092 -13.157 1.00 86.88 102 SER A C 1
ATOM 852 O O . SER A 1 102 ? 8.698 -2.660 -14.039 1.00 86.88 102 SER A O 1
ATOM 854 N N . ILE A 1 103 ? 7.985 -0.759 -13.065 1.00 87.50 103 ILE A N 1
ATOM 855 C CA . ILE A 1 103 ? 8.610 0.164 -14.022 1.00 87.50 103 ILE A CA 1
ATOM 856 C C . ILE A 1 103 ? 10.127 -0.053 -14.079 1.00 87.50 103 ILE A C 1
ATOM 858 O O . ILE A 1 103 ? 10.667 -0.242 -15.166 1.00 87.50 103 ILE A O 1
ATOM 862 N N . SER A 1 104 ? 10.815 -0.084 -12.932 1.00 85.12 104 SER A N 1
ATOM 863 C CA . SER A 1 104 ? 12.269 -0.302 -12.882 1.00 85.12 104 SER A CA 1
ATOM 864 C C . SER A 1 104 ? 12.674 -1.638 -13.511 1.00 85.12 104 SER A C 1
ATOM 866 O O . SER A 1 104 ? 13.582 -1.684 -14.334 1.00 85.12 104 SER A O 1
ATOM 868 N N . CYS A 1 105 ? 11.961 -2.719 -13.199 1.00 83.44 105 CYS A N 1
ATOM 869 C CA . CYS A 1 105 ? 12.177 -4.033 -13.799 1.00 83.44 105 CYS A CA 1
ATOM 870 C C . CYS A 1 105 ? 12.008 -4.021 -15.327 1.00 83.44 105 CYS A C 1
ATOM 872 O O . CYS A 1 105 ? 12.846 -4.564 -16.046 1.00 83.44 105 CYS A O 1
ATOM 874 N N . PHE A 1 106 ? 10.962 -3.373 -15.842 1.00 83.31 106 PHE A N 1
ATOM 875 C CA . PHE A 1 106 ? 10.749 -3.267 -17.286 1.00 83.31 106 PHE A CA 1
ATOM 876 C C . PHE A 1 106 ? 11.800 -2.390 -17.979 1.00 83.31 106 PHE A C 1
ATOM 878 O O . PHE A 1 106 ? 12.219 -2.723 -19.086 1.00 83.31 106 PHE A O 1
ATOM 885 N N . ILE A 1 107 ? 12.292 -1.335 -17.321 1.00 81.75 107 ILE A N 1
ATOM 886 C CA . ILE A 1 107 ? 13.426 -0.534 -17.809 1.00 81.75 107 ILE A CA 1
ATOM 887 C C . ILE A 1 107 ? 14.700 -1.387 -17.877 1.00 81.75 107 ILE A C 1
ATOM 889 O O . ILE A 1 107 ? 15.414 -1.350 -18.879 1.00 81.75 107 ILE A O 1
ATOM 893 N N . MET A 1 108 ? 14.987 -2.185 -16.845 1.00 77.62 108 MET A N 1
ATOM 894 C CA . MET A 1 108 ? 16.162 -3.064 -16.844 1.00 77.62 108 MET A CA 1
ATOM 895 C C . MET A 1 108 ? 16.081 -4.162 -17.899 1.00 77.62 108 MET A C 1
ATOM 897 O O . MET A 1 108 ? 17.109 -4.525 -18.466 1.00 77.62 108 MET A O 1
ATOM 901 N N . ALA A 1 109 ? 14.879 -4.659 -18.186 1.00 77.88 109 ALA A N 1
ATOM 902 C CA . ALA A 1 109 ? 14.634 -5.607 -19.265 1.00 77.88 109 ALA A CA 1
ATOM 903 C C . ALA A 1 109 ? 14.656 -4.973 -20.666 1.00 77.88 109 ALA A C 1
ATOM 905 O O . ALA A 1 109 ? 14.449 -5.692 -21.643 1.00 77.88 109 ALA A O 1
ATOM 906 N N . SER A 1 110 ? 14.846 -3.650 -20.767 1.00 76.00 110 SER A N 1
ATOM 907 C CA . SER A 1 110 ? 14.741 -2.895 -22.020 1.00 76.00 110 SER A CA 1
ATOM 908 C C . SER A 1 110 ? 13.401 -3.133 -22.733 1.00 76.00 110 SER A C 1
ATOM 910 O O . SER A 1 110 ? 13.343 -3.263 -23.954 1.00 76.00 110 SER A O 1
ATOM 912 N N . ALA A 1 111 ? 12.310 -3.220 -21.963 1.00 74.38 111 ALA A N 1
ATOM 913 C CA . ALA A 1 111 ? 10.971 -3.424 -22.501 1.00 74.38 111 ALA A CA 1
ATOM 914 C C . ALA A 1 111 ? 10.525 -2.236 -23.372 1.00 74.38 111 ALA A C 1
ATOM 916 O O . ALA A 1 111 ? 10.877 -1.084 -23.117 1.00 74.38 111 ALA A O 1
ATOM 917 N N . ASN A 1 112 ? 9.691 -2.517 -24.374 1.00 77.25 112 ASN A N 1
ATOM 918 C CA . ASN A 1 112 ? 9.169 -1.494 -25.279 1.00 77.25 112 ASN A CA 1
ATOM 919 C C . ASN A 1 112 ? 8.349 -0.427 -24.529 1.00 77.25 112 ASN A C 1
ATOM 921 O O . ASN A 1 112 ? 7.603 -0.736 -23.596 1.00 77.25 112 ASN A O 1
ATOM 925 N N . TRP A 1 113 ? 8.398 0.817 -25.016 1.00 76.38 113 TRP A N 1
ATOM 926 C CA . TRP A 1 113 ? 7.655 1.960 -24.467 1.00 76.38 113 TRP A CA 1
ATOM 927 C C . TRP A 1 113 ? 6.167 1.705 -24.159 1.00 76.38 113 TRP A C 1
ATOM 929 O O . TRP A 1 113 ? 5.720 2.147 -23.099 1.00 76.38 113 TRP A O 1
ATOM 939 N N . PRO A 1 114 ? 5.391 0.965 -24.980 1.00 77.06 114 PRO A N 1
ATOM 940 C CA . PRO A 1 114 ? 3.995 0.667 -24.663 1.00 77.06 114 PRO A CA 1
ATOM 941 C C . PRO A 1 114 ? 3.802 -0.065 -23.327 1.00 77.06 114 PRO A C 1
ATOM 943 O O . PRO A 1 114 ? 2.822 0.193 -22.633 1.00 77.06 114 PRO A O 1
ATOM 946 N N . VAL A 1 115 ? 4.746 -0.928 -22.927 1.00 77.81 115 VAL A N 1
ATOM 947 C CA . VAL A 1 115 ? 4.706 -1.643 -21.638 1.00 77.81 115 VAL A CA 1
ATOM 948 C C . VAL A 1 115 ? 4.872 -0.659 -20.481 1.00 77.81 115 VAL A C 1
ATOM 950 O O . VAL A 1 115 ? 4.082 -0.673 -19.538 1.00 77.81 115 VAL A O 1
ATOM 953 N N . LEU A 1 116 ? 5.849 0.249 -20.575 1.00 81.50 116 LEU A N 1
ATOM 954 C CA . LEU A 1 116 ? 6.089 1.277 -19.557 1.00 81.50 116 LEU A CA 1
ATOM 955 C C . LEU A 1 116 ? 4.904 2.244 -19.425 1.00 81.50 116 LEU A C 1
ATOM 957 O O . LEU A 1 116 ? 4.526 2.615 -18.310 1.00 81.50 116 LEU A O 1
ATOM 961 N N . VAL A 1 117 ? 4.281 2.610 -20.550 1.00 80.69 117 VAL A N 1
ATOM 962 C CA . VAL A 1 117 ? 3.067 3.438 -20.577 1.00 80.69 117 VAL A CA 1
ATOM 963 C C . VAL A 1 117 ? 1.901 2.712 -19.905 1.00 80.69 117 VAL A C 1
ATOM 965 O O . VAL A 1 117 ? 1.244 3.297 -19.048 1.00 80.69 117 VAL A O 1
ATOM 968 N N . LEU A 1 118 ? 1.674 1.433 -20.220 1.00 81.75 118 LEU A N 1
ATOM 969 C CA . LEU A 1 118 ? 0.623 0.617 -19.598 1.00 81.75 118 LEU A CA 1
ATOM 970 C C . LEU A 1 118 ? 0.782 0.522 -18.077 1.00 81.75 118 LEU A C 1
ATOM 972 O O . LEU A 1 118 ? -0.186 0.725 -17.343 1.00 81.75 118 LEU A O 1
ATOM 976 N N . VAL A 1 119 ? 1.998 0.260 -17.594 1.00 84.62 119 VAL A N 1
ATOM 977 C CA . VAL A 1 119 ? 2.279 0.176 -16.153 1.00 84.62 119 VAL A CA 1
ATOM 978 C C . VAL A 1 119 ? 2.061 1.528 -15.470 1.00 84.62 119 VAL A C 1
ATOM 980 O O . VAL A 1 119 ? 1.443 1.585 -14.405 1.00 84.62 119 VAL A O 1
ATOM 983 N N . SER A 1 120 ? 2.501 2.622 -16.097 1.00 85.62 120 SER A N 1
ATOM 984 C CA . SER A 1 120 ? 2.315 3.985 -15.579 1.00 85.62 120 SER A CA 1
ATOM 985 C C . SER A 1 120 ? 0.840 4.395 -15.538 1.00 85.62 120 SER A C 1
ATOM 987 O O . SER A 1 120 ? 0.389 4.985 -14.556 1.00 85.62 120 SER A O 1
ATOM 989 N N . LEU A 1 121 ? 0.061 4.029 -16.561 1.00 84.31 121 LEU A N 1
ATOM 990 C CA . LEU A 1 121 ? -1.391 4.214 -16.572 1.00 84.31 121 LEU A CA 1
ATOM 991 C C . LEU A 1 121 ? -2.057 3.390 -15.466 1.00 84.31 121 LEU A C 1
ATOM 993 O O . LEU A 1 121 ? -2.863 3.930 -14.715 1.00 84.31 121 LEU A O 1
ATOM 997 N N . GLY A 1 122 ? -1.687 2.117 -15.299 1.00 83.62 122 GLY A N 1
ATOM 998 C CA . GLY A 1 122 ? -2.199 1.272 -14.214 1.00 83.62 122 GLY A CA 1
ATOM 999 C C . GLY A 1 122 ? -1.923 1.857 -12.824 1.00 83.62 122 GLY A C 1
ATOM 1000 O O . GLY A 1 122 ? -2.800 1.843 -11.952 1.00 83.62 122 GLY A O 1
ATOM 1001 N N . TRP A 1 123 ? -0.741 2.451 -12.631 1.00 88.88 123 TRP A N 1
ATOM 1002 C CA . TRP A 1 123 ? -0.410 3.187 -11.413 1.00 88.88 123 TRP A CA 1
ATOM 1003 C C . TRP A 1 123 ? -1.306 4.417 -11.223 1.00 88.88 123 TRP A C 1
ATOM 1005 O O . TRP A 1 123 ? -1.938 4.546 -10.172 1.00 88.88 123 TRP A O 1
ATOM 1015 N N . ALA A 1 124 ? -1.414 5.285 -12.234 1.00 85.94 124 ALA A N 1
ATOM 1016 C CA . ALA A 1 124 ? -2.231 6.498 -12.173 1.00 85.94 124 ALA A CA 1
ATOM 1017 C C . ALA A 1 124 ? -3.714 6.188 -11.904 1.00 85.94 124 ALA A C 1
ATOM 1019 O O . ALA A 1 124 ? -4.350 6.831 -11.068 1.00 85.94 124 ALA A O 1
ATOM 1020 N N . LEU A 1 125 ? -4.256 5.153 -12.550 1.00 84.31 125 LEU A N 1
ATOM 1021 C CA . LEU A 1 125 ? -5.621 4.681 -12.323 1.00 84.31 125 LEU A CA 1
ATOM 1022 C C . LEU A 1 125 ? -5.793 4.127 -10.903 1.00 84.31 125 LEU A C 1
ATOM 1024 O O . LEU A 1 125 ? -6.779 4.435 -10.234 1.00 84.31 125 LEU A O 1
ATOM 1028 N N . SER A 1 126 ? -4.813 3.372 -10.397 1.00 84.81 126 SER A N 1
ATOM 1029 C CA . SER A 1 126 ? -4.837 2.867 -9.019 1.00 84.81 126 SER A CA 1
ATOM 1030 C C . SER A 1 126 ? -4.816 3.991 -7.980 1.00 84.81 126 SER A C 1
ATOM 1032 O O . SER A 1 126 ? -5.526 3.896 -6.977 1.00 84.81 126 SER A O 1
ATOM 1034 N N . GLU A 1 127 ? -4.049 5.059 -8.220 1.00 86.62 127 GLU A N 1
ATOM 1035 C CA . GLU A 1 127 ? -4.067 6.273 -7.393 1.00 86.62 127 GLU A CA 1
ATOM 1036 C C . GLU A 1 127 ? -5.420 6.973 -7.444 1.00 86.62 127 GLU A C 1
ATOM 1038 O O . GLU A 1 127 ? -5.975 7.302 -6.395 1.00 86.62 127 GLU A O 1
ATOM 1043 N N . ALA A 1 128 ? -5.975 7.166 -8.642 1.00 84.19 128 ALA A N 1
ATOM 1044 C CA . ALA A 1 128 ? -7.260 7.826 -8.819 1.00 84.19 128 ALA A CA 1
ATOM 1045 C C . ALA A 1 128 ? -8.378 7.090 -8.065 1.00 84.19 128 ALA A C 1
ATOM 1047 O O . ALA A 1 128 ? -9.145 7.721 -7.335 1.00 84.19 128 ALA A O 1
ATOM 1048 N N . ILE A 1 129 ? -8.432 5.756 -8.167 1.00 81.69 129 ILE A N 1
ATOM 1049 C CA . ILE A 1 129 ? -9.417 4.952 -7.433 1.00 81.69 129 ILE A CA 1
ATOM 1050 C C . ILE A 1 129 ? -9.162 5.028 -5.925 1.00 81.69 129 ILE A C 1
ATOM 1052 O O . ILE A 1 129 ? -10.093 5.255 -5.156 1.00 81.69 129 ILE A O 1
ATOM 1056 N N . HIS A 1 130 ? -7.910 4.889 -5.480 1.00 85.75 130 HIS A N 1
ATOM 1057 C CA . HIS A 1 130 ? -7.566 4.986 -4.060 1.00 85.75 130 HIS A CA 1
ATOM 1058 C C . HIS A 1 130 ? -7.992 6.332 -3.454 1.00 85.75 130 HIS A C 1
ATOM 1060 O O . HIS A 1 130 ? -8.610 6.377 -2.387 1.00 85.75 130 HIS A O 1
ATOM 1066 N N . PHE A 1 131 ? -7.696 7.429 -4.151 1.00 85.38 131 PHE A N 1
ATOM 1067 C CA . PHE A 1 131 ? -8.071 8.778 -3.749 1.00 85.38 131 PHE A CA 1
ATOM 1068 C C . PHE A 1 131 ? -9.591 8.958 -3.727 1.00 85.38 131 PHE A C 1
ATOM 1070 O O . PHE A 1 131 ? -10.137 9.483 -2.753 1.00 85.38 131 PHE A O 1
ATOM 1077 N N . HIS A 1 132 ? -10.282 8.482 -4.765 1.00 83.69 132 HIS A N 1
ATOM 1078 C CA . HIS A 1 132 ? -11.737 8.508 -4.828 1.00 83.69 132 HIS A CA 1
ATOM 1079 C C . HIS A 1 132 ? -12.367 7.745 -3.658 1.00 83.69 132 HIS A C 1
ATOM 1081 O O . HIS A 1 132 ? -13.229 8.289 -2.970 1.00 83.69 132 HIS A O 1
ATOM 1087 N N . ASP A 1 133 ? -11.943 6.514 -3.387 1.00 80.19 133 ASP A N 1
ATOM 1088 C CA . ASP A 1 133 ? -12.545 5.668 -2.350 1.00 80.19 133 ASP A CA 1
ATOM 1089 C C . ASP A 1 133 ? -12.334 6.249 -0.950 1.00 80.19 133 ASP A C 1
ATOM 1091 O O . ASP A 1 133 ? -13.230 6.220 -0.098 1.00 80.19 133 ASP A O 1
ATOM 1095 N N . ILE A 1 134 ? -11.174 6.864 -0.717 1.00 81.38 134 ILE A N 1
ATOM 1096 C CA . ILE A 1 134 ? -10.925 7.603 0.515 1.00 81.38 134 ILE A CA 1
ATOM 1097 C C . ILE A 1 134 ? -11.848 8.825 0.589 1.00 81.38 134 ILE A C 1
ATOM 1099 O O . ILE A 1 134 ? -12.559 8.980 1.579 1.00 81.38 134 ILE A O 1
ATOM 1103 N N . ASN A 1 135 ? -11.908 9.684 -0.423 1.00 80.69 135 ASN A N 1
ATOM 1104 C CA . ASN A 1 135 ? -12.601 10.972 -0.291 1.00 80.69 135 ASN A CA 1
ATOM 1105 C C . ASN A 1 135 ? -14.126 10.891 -0.431 1.00 80.69 135 ASN A C 1
ATOM 1107 O O . ASN A 1 135 ? -14.843 11.636 0.233 1.00 80.69 135 ASN A O 1
ATOM 1111 N N . SER A 1 136 ? -14.640 9.948 -1.219 1.00 74.69 136 SER A N 1
ATOM 1112 C CA . SER A 1 136 ? -16.082 9.707 -1.382 1.00 74.69 136 SER A CA 1
ATOM 1113 C C . SER A 1 136 ? -16.734 9.122 -0.122 1.00 74.69 136 SER A C 1
ATOM 1115 O O . SER A 1 136 ? -17.954 9.199 0.073 1.00 74.69 136 SER A O 1
ATOM 1117 N N . THR A 1 137 ? -15.930 8.559 0.783 1.00 77.06 137 THR A N 1
ATOM 1118 C CA . THR A 1 137 ? -16.424 7.977 2.027 1.00 77.06 137 THR A CA 1
ATOM 1119 C C . THR A 1 137 ? -16.791 9.073 3.040 1.00 77.06 137 THR A C 1
ATOM 1121 O O . THR A 1 137 ? -15.926 9.639 3.721 1.00 77.06 137 THR A O 1
ATOM 1124 N N . LYS A 1 138 ? -18.102 9.321 3.187 1.00 80.75 138 LYS A N 1
ATOM 1125 C CA . LYS A 1 138 ? -18.688 10.218 4.203 1.00 80.75 138 LYS A CA 1
ATOM 1126 C C . LYS A 1 138 ? -18.439 9.712 5.631 1.00 80.75 138 LYS A C 1
ATOM 1128 O O . LYS A 1 138 ? -18.578 8.519 5.904 1.00 80.75 138 LYS A O 1
ATOM 1133 N N . ASN A 1 139 ? -18.184 10.635 6.561 1.00 83.12 139 ASN A N 1
ATOM 1134 C CA . ASN A 1 139 ? -17.920 10.323 7.974 1.00 83.12 139 ASN A CA 1
ATOM 1135 C C . ASN A 1 139 ? -19.048 9.511 8.635 1.00 83.12 139 ASN A C 1
ATOM 1137 O O . ASN A 1 139 ? -18.761 8.593 9.398 1.00 83.12 139 ASN A O 1
ATOM 1141 N N . GLU A 1 140 ? -20.312 9.770 8.285 1.00 83.12 140 GLU A N 1
ATOM 1142 C CA . GLU A 1 140 ? -21.466 9.020 8.809 1.00 83.12 140 GLU A CA 1
ATOM 1143 C C . GLU A 1 140 ? -21.438 7.532 8.442 1.00 83.12 140 GLU A C 1
ATOM 1145 O O . GLU A 1 140 ? -21.738 6.666 9.269 1.00 83.12 140 GLU A O 1
ATOM 1150 N N . LYS A 1 141 ? -21.003 7.201 7.219 1.00 82.56 141 LYS A N 1
ATOM 1151 C CA . LYS A 1 141 ? -20.838 5.801 6.807 1.00 82.56 141 LYS A CA 1
ATOM 1152 C C . LYS A 1 141 ? -19.742 5.120 7.625 1.00 82.56 141 LYS A C 1
ATOM 1154 O O . LYS A 1 141 ? -19.933 3.988 8.064 1.00 82.56 141 LYS A O 1
ATOM 1159 N N . ILE A 1 142 ? -18.632 5.821 7.877 1.00 83.56 142 ILE A N 1
ATOM 1160 C CA . ILE A 1 142 ? -17.536 5.314 8.717 1.00 83.56 142 ILE A CA 1
ATOM 1161 C C . ILE A 1 142 ? -18.034 5.088 10.143 1.00 83.56 142 ILE A C 1
ATOM 1163 O O . ILE A 1 142 ? -17.854 4.004 10.689 1.00 83.56 142 ILE A O 1
ATOM 1167 N N . LYS A 1 143 ? -18.727 6.067 10.727 1.00 84.25 143 LYS A N 1
ATOM 1168 C CA . LYS A 1 143 ? -19.319 5.962 12.063 1.00 84.25 143 LYS A CA 1
ATOM 1169 C C . LYS A 1 143 ? -20.216 4.730 12.179 1.00 84.25 143 LYS A C 1
ATOM 1171 O O . LYS A 1 143 ? -19.998 3.901 13.059 1.00 84.25 143 LYS A O 1
ATOM 1176 N N . LYS A 1 144 ? -21.169 4.553 11.259 1.00 84.38 144 LYS A N 1
ATOM 1177 C CA . LYS A 1 144 ? -22.094 3.409 11.273 1.00 84.38 144 LYS A CA 1
ATOM 1178 C C . LYS A 1 144 ? -21.374 2.065 11.107 1.00 84.38 144 LYS A C 1
ATOM 1180 O O . LYS A 1 144 ? -21.720 1.107 11.793 1.00 84.38 144 LYS A O 1
ATOM 1185 N N . ALA A 1 145 ? -20.372 1.992 10.231 1.00 83.31 145 ALA A N 1
ATOM 1186 C CA . ALA A 1 145 ? -19.639 0.757 9.956 1.00 83.31 145 ALA A CA 1
ATOM 1187 C C . ALA A 1 145 ? -18.651 0.364 11.070 1.00 83.31 145 ALA A C 1
ATOM 1189 O O . ALA A 1 145 ? -18.437 -0.825 11.303 1.00 83.31 145 ALA A O 1
ATOM 1190 N N . PHE A 1 146 ? -18.061 1.345 11.763 1.00 86.25 146 PHE A N 1
ATOM 1191 C CA . PHE A 1 146 ? -16.989 1.118 12.735 1.00 86.25 146 PHE A CA 1
ATOM 1192 C C . PHE A 1 146 ? -17.413 1.247 14.200 1.00 86.25 146 PHE A C 1
ATOM 1194 O O . PHE A 1 146 ? -16.641 0.835 15.063 1.00 86.25 146 PHE A O 1
ATOM 1201 N N . LYS A 1 147 ? -18.619 1.743 14.520 1.00 84.19 147 LYS A N 1
ATOM 1202 C CA . LYS A 1 147 ? -19.087 1.895 15.913 1.00 84.19 147 LYS A CA 1
ATOM 1203 C C . LYS A 1 147 ? -18.929 0.613 16.737 1.00 84.19 147 LYS A C 1
ATOM 1205 O O . LYS A 1 147 ? -18.432 0.668 17.852 1.00 84.19 147 LYS A O 1
ATOM 1210 N N . THR A 1 148 ? -19.277 -0.545 16.176 1.00 84.44 148 THR A N 1
ATOM 1211 C CA . THR A 1 148 ? -19.179 -1.845 16.869 1.00 84.44 148 THR A CA 1
ATOM 1212 C C . THR A 1 148 ? -17.750 -2.386 16.977 1.00 84.44 148 THR A C 1
ATOM 1214 O O . THR A 1 148 ? -17.510 -3.339 17.716 1.00 84.44 148 THR A O 1
ATOM 1217 N N . LYS A 1 149 ? -16.792 -1.793 16.253 1.00 85.56 149 LYS A N 1
ATOM 1218 C CA . LYS A 1 149 ? -15.373 -2.175 16.268 1.00 85.56 149 LYS A CA 1
ATOM 1219 C C . LYS A 1 149 ? -14.574 -1.452 17.360 1.00 85.56 149 LYS A C 1
ATOM 1221 O O . LYS A 1 149 ? -13.437 -1.848 17.610 1.00 85.56 149 LYS A O 1
ATOM 1226 N N . PHE A 1 150 ? -15.157 -0.435 18.004 1.00 87.25 150 PHE A N 1
ATOM 1227 C CA . PHE A 1 150 ? -14.621 0.230 19.193 1.00 87.25 150 PHE A CA 1
ATOM 1228 C C . PHE A 1 150 ? -15.455 -0.164 20.412 1.00 87.25 150 PHE A C 1
ATOM 1230 O O . PHE A 1 150 ? -16.627 0.189 20.502 1.00 87.25 150 PHE A O 1
ATOM 1237 N N . GLN A 1 151 ? -14.853 -0.889 21.348 1.00 88.69 151 GLN A N 1
ATOM 1238 C CA . GLN A 1 151 ? -15.525 -1.354 22.560 1.00 88.69 151 GLN A CA 1
ATOM 1239 C C . GLN A 1 151 ? -14.877 -0.719 23.782 1.00 88.69 151 GLN A C 1
ATOM 1241 O O . GLN A 1 151 ? -13.654 -0.741 23.917 1.00 88.69 151 GLN A O 1
ATOM 1246 N N . ASN A 1 152 ? -15.691 -0.146 24.665 1.00 86.88 152 ASN A N 1
ATOM 1247 C CA . ASN A 1 152 ? -15.206 0.277 25.972 1.00 86.88 152 ASN A CA 1
ATOM 1248 C C . ASN A 1 152 ? -14.879 -0.971 26.793 1.00 86.88 152 ASN A C 1
ATOM 1250 O O . ASN A 1 152 ? -15.659 -1.922 26.813 1.00 86.88 152 ASN A O 1
ATOM 1254 N N . SER A 1 153 ? -13.726 -0.958 27.444 1.00 85.31 153 SER A N 1
ATOM 1255 C CA . SER A 1 153 ? -13.270 -2.022 28.327 1.00 85.31 153 SER A CA 1
ATOM 1256 C C . SER A 1 153 ? -13.291 -1.548 29.780 1.00 85.31 153 SER A C 1
ATOM 1258 O O . SER A 1 153 ? -13.222 -0.348 30.059 1.00 85.31 153 SER A O 1
ATOM 1260 N N . ALA A 1 154 ? -13.390 -2.505 30.703 1.00 81.06 154 ALA A N 1
ATOM 1261 C CA . ALA A 1 154 ? -13.394 -2.262 32.144 1.00 81.06 154 ALA A CA 1
ATOM 1262 C C . ALA A 1 154 ? -12.089 -1.613 32.644 1.00 81.06 154 ALA A C 1
ATOM 1264 O O . ALA A 1 154 ? -12.091 -0.933 33.661 1.00 81.06 154 ALA A O 1
ATOM 1265 N N . ASP A 1 155 ? -10.988 -1.749 31.897 1.00 82.50 155 ASP A N 1
ATOM 1266 C CA . ASP A 1 155 ? -9.690 -1.126 32.193 1.00 82.50 155 ASP A CA 1
ATOM 1267 C C . ASP A 1 155 ? -9.606 0.366 31.801 1.00 82.50 155 ASP A C 1
ATOM 1269 O O . ASP A 1 155 ? -8.515 0.936 31.738 1.00 82.50 155 ASP A O 1
ATOM 1273 N N . GLY A 1 156 ? -10.743 0.997 31.487 1.00 83.44 156 GLY A N 1
ATOM 1274 C CA . GLY A 1 156 ? -10.823 2.408 31.100 1.00 83.44 156 GLY A CA 1
ATOM 1275 C C . GLY A 1 156 ? -10.314 2.705 29.685 1.00 83.44 156 GLY A C 1
ATOM 1276 O O . GLY A 1 156 ? -10.218 3.873 29.297 1.00 83.44 156 GLY A O 1
ATOM 1277 N N . LYS A 1 157 ? -9.990 1.678 28.888 1.00 88.75 157 LYS A N 1
ATOM 1278 C CA . LYS A 1 157 ? -9.493 1.827 27.513 1.00 88.75 157 LYS A CA 1
ATOM 1279 C C . LYS A 1 157 ? -10.562 1.509 26.477 1.00 88.75 157 LYS A C 1
ATOM 1281 O O . LYS A 1 157 ? -11.581 0.877 26.750 1.00 88.75 157 LYS A O 1
ATOM 1286 N N . ILE A 1 158 ? -10.304 1.941 25.245 1.00 89.06 158 ILE A N 1
ATOM 1287 C CA . ILE A 1 158 ? -11.141 1.628 24.087 1.00 89.06 158 ILE A CA 1
ATOM 1288 C C . ILE A 1 158 ? -10.418 0.591 23.237 1.00 89.06 158 ILE A C 1
ATOM 1290 O O . ILE A 1 158 ? -9.376 0.868 22.646 1.00 89.06 158 ILE A O 1
ATOM 1294 N N . HIS A 1 159 ? -10.991 -0.601 23.156 1.00 89.69 159 HIS A N 1
ATOM 1295 C CA . HIS A 1 159 ? -10.470 -1.705 22.370 1.00 89.69 159 HIS A CA 1
ATOM 1296 C C . HIS A 1 159 ? -10.945 -1.578 20.926 1.00 89.69 159 HIS A C 1
ATOM 1298 O O . HIS A 1 159 ? -12.137 -1.650 20.630 1.00 89.69 159 HIS A O 1
ATOM 1304 N N . PHE A 1 160 ? -9.992 -1.399 20.021 1.00 88.38 160 PHE A N 1
ATOM 1305 C CA . PHE A 1 160 ? -10.204 -1.349 18.587 1.00 88.38 160 PHE A CA 1
ATOM 1306 C C . PHE A 1 160 ? -9.881 -2.705 17.959 1.00 88.38 160 PHE A C 1
ATOM 1308 O O . PHE A 1 160 ? -8.787 -3.244 18.135 1.00 88.38 160 PHE A O 1
ATOM 1315 N N . THR A 1 161 ? -10.830 -3.243 17.196 1.00 86.12 161 THR A N 1
ATOM 1316 C CA . THR A 1 161 ? -10.615 -4.443 16.380 1.00 86.12 161 THR A CA 1
ATOM 1317 C C . THR A 1 161 ? -10.650 -4.057 14.901 1.00 86.12 161 THR A C 1
ATOM 1319 O O . THR A 1 161 ? -11.739 -3.769 14.395 1.00 86.12 161 THR A O 1
ATOM 1322 N N . PRO A 1 162 ? -9.505 -4.057 14.190 1.00 76.44 162 PRO A N 1
ATOM 1323 C CA . PRO A 1 162 ? -9.487 -3.876 12.744 1.00 76.44 162 PRO A CA 1
ATOM 1324 C C . PRO A 1 162 ? -10.358 -4.951 12.089 1.00 76.44 162 PRO A C 1
ATOM 1326 O O . PRO A 1 162 ? -10.333 -6.115 12.500 1.00 76.44 162 PRO A O 1
ATOM 1329 N N . GLY A 1 163 ? -11.150 -4.580 11.090 1.00 67.00 163 GLY A N 1
ATOM 1330 C CA . GLY A 1 163 ? -12.022 -5.533 10.413 1.00 67.00 163 GLY A CA 1
ATOM 1331 C C . GLY A 1 163 ? -12.223 -5.185 8.952 1.00 67.00 163 GLY A C 1
ATOM 1332 O O . GLY A 1 163 ? -12.512 -4.031 8.627 1.00 67.00 163 GLY A O 1
ATOM 1333 N N . ASP A 1 164 ? -12.116 -6.204 8.101 1.00 63.00 164 ASP A N 1
ATOM 1334 C CA . ASP A 1 164 ? -12.417 -6.100 6.676 1.00 63.00 164 ASP A CA 1
ATOM 1335 C C . ASP A 1 164 ? -13.889 -5.760 6.450 1.00 63.00 164 ASP A C 1
ATOM 1337 O O . ASP A 1 164 ? -14.169 -4.845 5.689 1.00 63.00 164 ASP A O 1
ATOM 1341 N N . ASP A 1 165 ? -14.821 -6.349 7.206 1.00 64.56 165 ASP A N 1
ATOM 1342 C CA 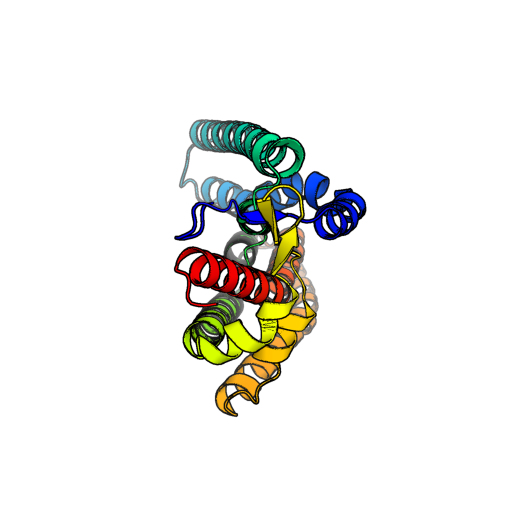. ASP A 1 165 ? -16.268 -6.145 7.019 1.00 64.56 165 ASP A CA 1
ATOM 1343 C C . ASP A 1 165 ? -16.710 -4.675 7.145 1.00 64.56 165 ASP A C 1
ATOM 1345 O O . ASP A 1 165 ? -17.691 -4.264 6.528 1.00 64.56 165 ASP A O 1
ATOM 1349 N N . GLY A 1 166 ? -16.013 -3.864 7.952 1.00 62.41 166 GLY A N 1
ATOM 1350 C CA . GLY A 1 166 ? -16.319 -2.437 8.102 1.00 62.41 166 GLY A CA 1
ATOM 1351 C C . GLY A 1 166 ? -15.901 -1.626 6.876 1.00 62.41 166 GLY A C 1
ATOM 1352 O O . GLY A 1 166 ? -16.677 -0.818 6.368 1.00 62.41 166 GLY A O 1
ATOM 1353 N N . ALA A 1 167 ? -14.692 -1.877 6.370 1.00 66.62 167 ALA A N 1
ATOM 1354 C CA . ALA A 1 167 ? -14.192 -1.241 5.156 1.00 66.62 167 ALA A CA 1
ATOM 1355 C C . ALA A 1 167 ? -14.896 -1.785 3.901 1.00 66.62 167 ALA A C 1
ATOM 1357 O O . ALA A 1 167 ? -15.236 -1.022 3.005 1.00 66.62 167 ALA A O 1
ATOM 1358 N N . GLU A 1 168 ? -15.194 -3.080 3.857 1.00 66.94 168 GLU A N 1
ATOM 1359 C CA . GLU A 1 168 ? -15.894 -3.743 2.760 1.00 66.94 168 GLU A CA 1
ATOM 1360 C C . GLU A 1 168 ? -17.338 -3.252 2.622 1.00 66.94 168 GLU A C 1
ATOM 1362 O O . GLU A 1 168 ? -17.776 -2.976 1.512 1.00 66.94 168 GLU A O 1
ATOM 1367 N N . LYS A 1 169 ? -18.068 -3.038 3.728 1.00 66.31 169 LYS A N 1
ATOM 1368 C CA . LYS A 1 169 ? -19.411 -2.423 3.690 1.00 66.31 169 LYS A CA 1
ATOM 1369 C C . LYS A 1 169 ? -19.412 -1.011 3.104 1.00 66.31 169 LYS A C 1
ATOM 1371 O O . LYS A 1 169 ? -20.418 -0.587 2.545 1.00 66.31 169 LYS A O 1
ATOM 1376 N N . ILE A 1 170 ? -18.308 -0.281 3.248 1.00 69.69 170 ILE A N 1
ATOM 1377 C CA . ILE A 1 170 ? -18.146 1.061 2.681 1.00 69.69 170 ILE A CA 1
ATOM 1378 C C . ILE A 1 170 ? -17.767 0.970 1.199 1.00 69.69 170 ILE A C 1
ATOM 1380 O O . ILE A 1 170 ? -18.349 1.673 0.375 1.00 69.69 170 ILE A O 1
ATOM 1384 N N . LEU A 1 171 ? -16.838 0.078 0.854 1.00 66.88 171 LEU A N 1
ATOM 1385 C CA . LEU A 1 171 ? -16.359 -0.116 -0.516 1.00 66.88 171 LEU A CA 1
ATOM 1386 C C . LEU A 1 171 ? -17.396 -0.802 -1.422 1.00 66.88 171 LEU A C 1
ATOM 1388 O O . LEU A 1 171 ? -17.400 -0.571 -2.619 1.00 66.88 171 LEU A O 1
ATOM 1392 N N . LYS A 1 172 ? -18.339 -1.576 -0.867 1.00 61.78 172 LYS A N 1
ATOM 1393 C CA . LYS A 1 172 ? -19.461 -2.183 -1.608 1.00 61.78 172 LYS A CA 1
ATOM 1394 C C . LYS A 1 172 ? -20.543 -1.186 -2.048 1.00 61.78 172 LYS A C 1
ATOM 1396 O O . LYS A 1 172 ? -21.519 -1.601 -2.673 1.00 61.78 172 LYS A O 1
ATOM 1401 N N . THR A 1 173 ? -20.433 0.110 -1.729 1.00 58.75 173 THR A N 1
ATOM 1402 C CA . THR A 1 173 ? -21.382 1.081 -2.300 1.00 58.75 173 THR A CA 1
ATOM 1403 C C . THR A 1 173 ? -21.108 1.243 -3.798 1.00 58.75 173 THR A C 1
ATOM 1405 O O . THR A 1 173 ? -19.961 1.482 -4.151 1.00 58.75 173 THR A O 1
ATOM 1408 N N . LYS A 1 174 ? -22.144 1.129 -4.653 1.00 56.72 174 LYS A N 1
ATOM 1409 C CA . LYS A 1 174 ? -22.044 1.216 -6.128 1.00 56.72 174 LYS A CA 1
ATOM 1410 C C . LYS A 1 174 ? -21.027 2.272 -6.566 1.00 56.72 174 LYS A C 1
ATOM 1412 O O . LYS A 1 174 ? -21.213 3.460 -6.286 1.00 56.72 174 LYS A O 1
ATOM 1417 N N . HIS A 1 175 ? -19.983 1.829 -7.258 1.00 61.25 175 HIS A N 1
ATOM 1418 C CA . HIS A 1 175 ? -19.041 2.732 -7.891 1.00 61.25 175 HIS A CA 1
ATOM 1419 C C . HIS A 1 175 ? -19.731 3.437 -9.071 1.00 61.25 175 HIS A C 1
ATOM 1421 O O . HIS A 1 175 ? -20.624 2.872 -9.707 1.00 61.25 175 HIS A O 1
ATOM 1427 N N . PRO A 1 176 ? -19.338 4.679 -9.394 1.00 66.50 176 PRO A N 1
ATOM 1428 C CA . PRO A 1 176 ? -19.667 5.272 -10.680 1.00 66.50 176 PRO A CA 1
ATOM 1429 C C . PRO A 1 176 ? -19.252 4.318 -11.808 1.00 66.50 176 PRO A C 1
ATOM 1431 O O . PRO A 1 176 ? -18.168 3.738 -11.754 1.00 66.50 176 PRO A O 1
ATOM 1434 N N . ARG A 1 177 ? -20.074 4.204 -12.857 1.00 68.75 177 ARG A N 1
ATOM 1435 C CA . ARG A 1 177 ? -19.832 3.314 -14.011 1.00 68.75 177 ARG A CA 1
ATOM 1436 C C . ARG A 1 177 ? -18.434 3.492 -14.621 1.00 68.75 177 ARG A C 1
ATOM 1438 O O . ARG A 1 177 ? -17.829 2.527 -15.067 1.00 68.75 177 ARG A O 1
ATOM 1445 N N . ILE A 1 178 ? -17.899 4.714 -14.579 1.00 62.75 178 ILE A N 1
ATOM 1446 C CA . ILE A 1 178 ? -16.537 5.050 -15.021 1.00 62.75 178 ILE A CA 1
ATOM 1447 C C . ILE A 1 178 ? -15.477 4.306 -14.194 1.00 62.75 178 ILE A C 1
ATOM 1449 O O . ILE A 1 178 ? -14.552 3.743 -14.763 1.00 62.75 178 ILE A O 1
ATOM 1453 N N . ILE A 1 179 ? -15.626 4.244 -12.869 1.00 64.56 179 ILE A N 1
ATOM 1454 C CA . ILE A 1 179 ? -14.683 3.545 -11.984 1.00 64.56 179 ILE A CA 1
ATOM 1455 C C . ILE A 1 179 ? -14.763 2.031 -12.189 1.00 64.56 179 ILE A C 1
ATOM 1457 O O . ILE A 1 179 ? -13.731 1.372 -12.224 1.00 64.56 179 ILE A O 1
ATOM 1461 N N . GLU A 1 180 ? -15.961 1.481 -12.404 1.00 67.38 180 GLU A N 1
ATOM 1462 C CA . GLU A 1 180 ? -16.119 0.055 -12.727 1.00 67.38 180 GLU A CA 1
ATOM 1463 C C . GLU A 1 180 ? -15.452 -0.313 -14.058 1.00 67.38 180 GLU A C 1
ATOM 1465 O O . GLU A 1 180 ? -14.817 -1.362 -14.166 1.00 67.38 180 GLU A O 1
ATOM 1470 N N . ILE A 1 181 ? -15.576 0.552 -15.070 1.00 65.88 181 ILE A N 1
ATOM 1471 C CA . ILE A 1 181 ? -14.888 0.382 -16.353 1.00 65.88 181 ILE A CA 1
ATOM 1472 C C . ILE A 1 181 ? -13.375 0.457 -16.140 1.00 65.88 181 ILE A C 1
ATOM 1474 O O . ILE A 1 181 ? -12.665 -0.411 -16.627 1.00 65.88 181 ILE A O 1
ATOM 1478 N N . ILE A 1 182 ? -12.877 1.424 -15.365 1.00 65.06 182 ILE A N 1
ATOM 1479 C CA . ILE A 1 182 ? -11.445 1.559 -15.067 1.00 65.06 182 ILE A CA 1
ATOM 1480 C C . ILE A 1 182 ? -10.896 0.325 -14.340 1.00 65.06 182 ILE A C 1
ATOM 1482 O O . ILE A 1 182 ? -9.829 -0.163 -14.710 1.00 65.06 182 ILE A O 1
ATOM 1486 N N . ASP A 1 183 ? -11.593 -0.206 -13.334 1.00 65.62 183 ASP A N 1
ATOM 1487 C CA . ASP A 1 183 ? -11.118 -1.370 -12.571 1.00 65.62 183 ASP A CA 1
ATOM 1488 C C . ASP A 1 183 ? -11.077 -2.628 -13.461 1.00 65.62 183 ASP A C 1
ATOM 1490 O O . ASP A 1 183 ? -10.117 -3.407 -13.434 1.00 65.62 183 ASP A O 1
ATOM 1494 N N . LYS A 1 184 ? -12.068 -2.772 -14.355 1.00 68.00 184 LYS A N 1
ATOM 1495 C CA . LYS A 1 184 ? -12.076 -3.807 -15.400 1.00 68.00 184 LYS A CA 1
ATOM 1496 C C . LYS A 1 184 ? -10.944 -3.620 -16.405 1.00 68.00 184 LYS A C 1
ATOM 1498 O O . LYS A 1 184 ? -10.277 -4.595 -16.728 1.00 68.00 184 LYS A O 1
ATOM 1503 N N . THR A 1 185 ? -10.683 -2.398 -16.864 1.00 64.38 185 THR A N 1
ATOM 1504 C CA . THR A 1 185 ? -9.596 -2.093 -17.809 1.00 64.38 185 THR A CA 1
ATOM 1505 C C . THR A 1 185 ? -8.223 -2.295 -17.177 1.00 64.38 185 THR A C 1
ATOM 1507 O O . THR A 1 185 ? -7.326 -2.801 -17.837 1.00 64.38 185 THR A O 1
ATOM 1510 N N . THR A 1 186 ? -8.055 -1.982 -15.892 1.00 61.88 186 THR A N 1
ATOM 1511 C CA . THR A 1 186 ? -6.817 -2.268 -15.144 1.00 61.88 186 THR A CA 1
ATOM 1512 C C . THR A 1 186 ? -6.583 -3.779 -15.062 1.00 61.88 186 THR A C 1
ATOM 1514 O O . THR A 1 186 ? -5.488 -4.260 -15.347 1.00 61.88 186 THR A O 1
ATOM 1517 N N . SER A 1 187 ? -7.644 -4.540 -14.782 1.00 64.19 187 SER A N 1
ATOM 1518 C CA . SER A 1 187 ? -7.606 -6.008 -14.751 1.00 64.19 187 SER A CA 1
ATOM 1519 C C . SER A 1 187 ? -7.335 -6.619 -16.134 1.00 64.19 187 SER A C 1
ATOM 1521 O O . SER A 1 187 ? -6.537 -7.547 -16.255 1.00 64.19 187 SER A O 1
ATOM 1523 N N . LEU A 1 188 ? -7.941 -6.064 -17.190 1.00 58.94 188 LEU A N 1
ATOM 1524 C CA . LEU A 1 188 ? -7.692 -6.434 -18.587 1.00 58.94 188 LEU A CA 1
ATOM 1525 C C . LEU A 1 188 ? -6.268 -6.073 -19.025 1.00 58.94 188 LEU A C 1
ATOM 1527 O O . LEU A 1 188 ? -5.630 -6.878 -19.689 1.00 58.94 188 LEU A O 1
ATOM 1531 N N . GLY A 1 189 ? -5.740 -4.918 -18.615 1.00 56.31 189 GLY A N 1
ATOM 1532 C CA . GLY A 1 189 ? -4.353 -4.505 -18.847 1.00 56.31 189 GLY A CA 1
ATOM 1533 C C . GLY A 1 189 ? -3.350 -5.441 -18.172 1.00 56.31 189 GLY A C 1
ATOM 1534 O O . GLY A 1 189 ? -2.335 -5.790 -18.770 1.00 56.31 189 GLY A O 1
ATOM 1535 N N . GLY A 1 190 ? -3.679 -5.942 -16.977 1.00 59.06 190 GLY A N 1
ATOM 1536 C CA . GLY A 1 190 ? -2.969 -7.063 -16.360 1.00 59.06 190 GLY A CA 1
ATOM 1537 C C . GLY A 1 190 ? -3.043 -8.336 -17.196 1.00 59.06 190 GLY A C 1
ATOM 1538 O O . GLY A 1 190 ? -2.011 -8.939 -17.478 1.00 59.06 190 GLY A O 1
ATOM 1539 N N . GLY A 1 191 ? -4.235 -8.714 -17.659 1.00 56.88 191 GLY A N 1
ATOM 1540 C CA . GLY A 1 191 ? -4.414 -9.856 -18.561 1.00 56.88 191 GLY A CA 1
ATOM 1541 C C . GLY A 1 191 ? -3.583 -9.744 -19.845 1.00 56.88 191 GLY A C 1
ATOM 1542 O O . GLY A 1 191 ? -2.927 -10.702 -20.238 1.00 56.88 191 GLY A O 1
ATOM 1543 N N . ILE A 1 192 ? -3.528 -8.556 -20.451 1.00 58.69 192 ILE A N 1
ATOM 1544 C CA . ILE A 1 192 ? -2.703 -8.250 -21.626 1.00 58.69 192 ILE A CA 1
ATOM 1545 C C . ILE A 1 192 ? -1.216 -8.409 -21.287 1.00 58.69 192 ILE A C 1
ATOM 1547 O O . ILE A 1 192 ? -0.506 -9.072 -22.031 1.00 58.69 192 ILE A O 1
ATOM 1551 N N . LEU A 1 193 ? -0.733 -7.902 -20.150 1.00 57.88 193 LEU A N 1
ATOM 1552 C CA . LEU A 1 193 ? 0.660 -8.111 -19.722 1.00 57.88 193 LEU A CA 1
ATOM 1553 C C . LEU A 1 193 ? 1.005 -9.595 -19.499 1.00 57.88 193 LEU A C 1
ATOM 1555 O O . LEU A 1 193 ? 2.117 -10.008 -19.811 1.00 57.88 193 LEU A O 1
ATOM 1559 N N . VAL A 1 194 ? 0.063 -10.412 -19.019 1.00 58.53 194 VAL A N 1
ATOM 1560 C CA . VAL A 1 194 ? 0.253 -11.871 -18.857 1.00 58.53 194 VAL A CA 1
ATOM 1561 C C . VAL A 1 194 ? 0.262 -12.604 -20.186 1.00 58.53 194 VAL A C 1
ATOM 1563 O O . VAL A 1 194 ? 1.019 -13.554 -20.336 1.00 58.53 194 VAL A O 1
ATOM 1566 N N . LEU A 1 195 ? -0.560 -12.180 -21.144 1.00 54.78 195 LEU A N 1
ATOM 1567 C CA . LEU A 1 195 ? -0.649 -12.810 -22.461 1.00 54.78 195 LEU A CA 1
ATOM 1568 C C . LEU A 1 195 ? 0.509 -12.393 -23.374 1.00 54.78 195 LEU A C 1
ATOM 1570 O O . LEU A 1 195 ? 1.083 -13.224 -24.073 1.00 54.78 195 LEU A O 1
ATOM 1574 N N . PHE A 1 196 ? 0.891 -11.117 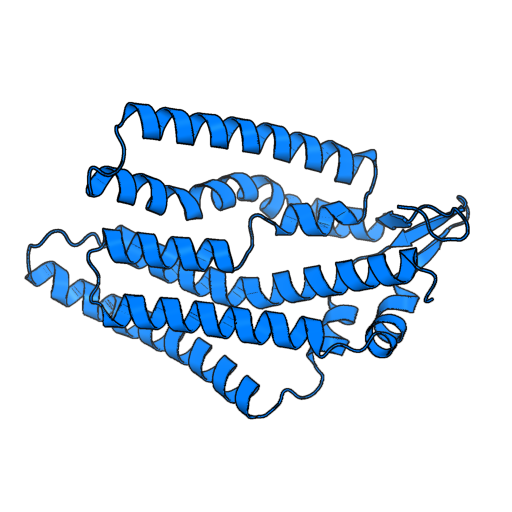-23.335 1.00 56.56 196 PHE A N 1
ATOM 1575 C CA . PHE A 1 196 ? 2.008 -10.593 -24.115 1.00 56.56 196 PHE A CA 1
ATOM 1576 C C . PHE A 1 196 ? 3.360 -10.825 -23.453 1.00 56.56 196 PHE A C 1
ATOM 1578 O O . PHE A 1 196 ? 4.352 -10.854 -24.169 1.00 56.56 196 PHE A O 1
ATOM 1585 N N . GLY A 1 197 ? 3.425 -11.041 -22.136 1.00 55.06 197 GLY A N 1
ATOM 1586 C CA . GLY A 1 197 ? 4.661 -11.390 -21.435 1.00 55.06 197 GLY A CA 1
ATOM 1587 C C . GLY A 1 197 ? 5.402 -12.533 -22.139 1.00 55.06 197 GLY A C 1
ATOM 1588 O O . GLY A 1 197 ? 6.489 -12.281 -22.655 1.00 55.06 197 GLY A O 1
ATOM 1589 N N . PRO A 1 198 ? 4.804 -13.738 -22.261 1.00 52.31 198 PRO A N 1
ATOM 1590 C CA . PRO A 1 198 ? 5.340 -14.889 -22.998 1.00 52.31 198 PRO A CA 1
ATOM 1591 C C . PRO A 1 198 ? 5.723 -14.586 -24.450 1.00 52.31 198 PRO A C 1
ATOM 1593 O O . PRO A 1 198 ? 6.796 -14.993 -24.886 1.00 52.31 198 PRO A O 1
ATOM 1596 N N . LEU A 1 199 ? 4.896 -13.831 -25.182 1.00 5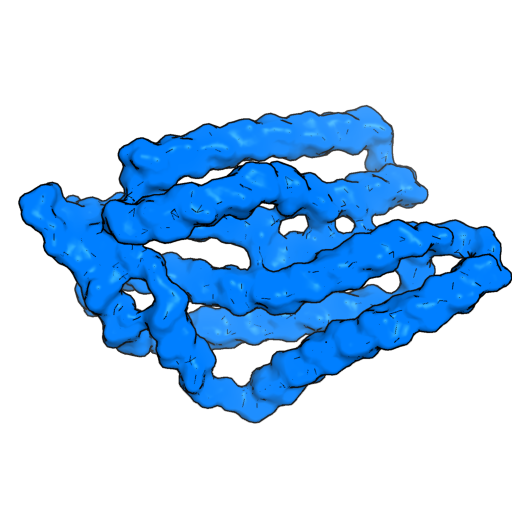2.91 199 LEU A N 1
ATOM 1597 C CA . LEU A 1 199 ? 5.171 -13.470 -26.579 1.00 52.91 199 LEU A CA 1
ATOM 1598 C C . LEU A 1 199 ? 6.404 -12.562 -26.705 1.00 52.91 199 LEU A C 1
ATOM 1600 O O . LEU A 1 199 ? 7.240 -12.793 -27.580 1.00 52.91 199 LEU A O 1
ATOM 1604 N N . ILE A 1 200 ? 6.559 -11.604 -25.785 1.00 52.69 200 ILE A N 1
ATOM 1605 C CA . ILE A 1 200 ? 7.735 -10.734 -25.677 1.00 52.69 200 ILE A CA 1
ATOM 1606 C C . ILE A 1 200 ? 8.983 -11.562 -25.311 1.00 52.69 200 ILE A C 1
ATOM 1608 O O . ILE A 1 200 ? 10.050 -11.292 -25.855 1.00 52.69 200 ILE A O 1
ATOM 1612 N N . PHE A 1 201 ? 8.885 -12.607 -24.470 1.00 50.78 201 PHE A N 1
ATOM 1613 C CA . PHE A 1 201 ? 10.023 -13.516 -24.212 1.00 50.78 201 PHE A CA 1
ATOM 1614 C C . PHE A 1 201 ? 10.515 -14.201 -25.489 1.00 50.78 201 PHE A C 1
ATOM 1616 O O . PHE A 1 201 ? 11.720 -14.220 -25.744 1.00 50.78 201 PHE A O 1
ATOM 1623 N N . SER A 1 202 ? 9.600 -14.742 -26.296 1.00 46.31 202 SER A N 1
ATOM 1624 C CA . SER A 1 202 ? 9.952 -15.443 -27.535 1.00 46.31 202 SER A CA 1
ATOM 1625 C C . SER A 1 202 ? 10.549 -14.516 -28.595 1.00 46.31 202 SER A C 1
ATOM 1627 O O . SER A 1 202 ? 11.514 -14.900 -29.252 1.00 46.31 202 SER A O 1
ATOM 1629 N N . THR A 1 203 ? 10.052 -13.282 -28.737 1.00 47.16 203 THR A N 1
ATOM 1630 C CA . THR A 1 203 ? 10.635 -12.326 -29.691 1.00 47.16 203 THR A CA 1
ATOM 1631 C C . THR A 1 203 ? 12.012 -11.850 -29.248 1.00 47.16 203 THR A C 1
ATOM 1633 O O . THR A 1 203 ? 12.909 -11.717 -30.069 1.00 47.16 203 THR A O 1
ATOM 1636 N N . SER A 1 204 ? 12.239 -11.643 -27.954 1.00 46.91 204 SER A N 1
ATOM 1637 C CA . SER A 1 204 ? 13.502 -11.074 -27.481 1.00 46.91 204 SER A CA 1
ATOM 1638 C C . SER A 1 204 ? 14.654 -12.076 -27.408 1.00 46.91 204 SER A C 1
ATOM 1640 O O . SER A 1 204 ? 15.808 -11.682 -27.563 1.00 46.91 204 SER A O 1
ATOM 1642 N N . PHE A 1 205 ? 14.363 -13.374 -27.254 1.00 46.38 205 PHE A N 1
ATOM 1643 C CA . PHE A 1 205 ? 15.371 -14.435 -27.392 1.00 46.38 205 PHE A CA 1
ATOM 1644 C C . PHE A 1 205 ? 15.942 -14.499 -28.824 1.00 46.38 205 PHE A C 1
ATOM 1646 O O . PHE A 1 205 ? 17.106 -14.842 -29.020 1.00 46.38 205 PHE A O 1
ATOM 1653 N N . LEU A 1 206 ? 15.145 -14.096 -29.820 1.00 46.03 206 LEU A N 1
ATOM 1654 C CA . LEU A 1 206 ? 15.537 -14.004 -31.230 1.00 46.03 206 LEU A CA 1
ATOM 1655 C C . LEU A 1 206 ? 16.411 -12.775 -31.550 1.00 46.03 206 LEU A C 1
ATOM 1657 O O . LEU A 1 206 ? 17.174 -12.824 -32.512 1.00 46.03 206 LEU A O 1
ATOM 1661 N N . TYR A 1 207 ? 16.362 -11.700 -30.749 1.00 49.78 207 TYR A N 1
ATOM 1662 C CA . TYR A 1 207 ? 17.016 -10.422 -31.080 1.00 49.78 207 TYR A CA 1
ATOM 1663 C C . TYR A 1 207 ? 18.389 -10.170 -30.435 1.00 49.78 207 TYR A C 1
ATOM 1665 O O . TYR A 1 207 ? 18.954 -9.110 -30.687 1.00 49.78 207 TYR A O 1
ATOM 1673 N N . ARG A 1 208 ? 18.963 -11.102 -29.652 1.00 46.97 208 ARG A N 1
ATOM 1674 C CA . ARG A 1 208 ? 20.326 -11.037 -29.041 1.00 46.97 208 ARG A CA 1
ATOM 1675 C C . ARG A 1 208 ? 20.687 -9.771 -28.226 1.00 46.97 208 ARG A C 1
ATOM 1677 O O . ARG A 1 208 ? 21.743 -9.747 -27.603 1.00 46.97 208 ARG A O 1
ATOM 1684 N N . ASN A 1 209 ? 19.839 -8.750 -28.171 1.00 50.44 209 ASN A N 1
ATOM 1685 C CA . ASN A 1 209 ? 20.100 -7.482 -27.499 1.00 50.44 209 ASN A CA 1
ATOM 1686 C C . ASN A 1 209 ? 19.613 -7.538 -26.052 1.00 50.44 209 ASN A C 1
ATOM 1688 O O . ASN A 1 209 ? 18.405 -7.522 -25.854 1.00 50.44 209 ASN A O 1
ATOM 1692 N N . ASN A 1 210 ? 20.532 -7.568 -25.074 1.00 56.03 210 ASN A N 1
ATOM 1693 C CA . ASN A 1 210 ? 20.405 -7.108 -23.670 1.00 56.03 210 ASN A CA 1
ATOM 1694 C C . ASN A 1 210 ? 19.087 -7.371 -22.904 1.00 56.03 210 ASN A C 1
ATOM 1696 O O . ASN A 1 210 ? 18.796 -6.707 -21.905 1.00 56.03 210 ASN A O 1
ATOM 1700 N N . PHE A 1 211 ? 18.291 -8.335 -23.349 1.00 59.34 211 PHE A N 1
ATOM 1701 C CA . PHE A 1 211 ? 16.986 -8.643 -22.804 1.00 59.34 211 PHE A CA 1
ATOM 1702 C C . PHE A 1 211 ? 17.147 -9.658 -21.688 1.00 59.34 211 PHE A C 1
ATOM 1704 O O . PHE A 1 211 ? 17.698 -10.740 -21.889 1.00 59.34 211 PHE A O 1
ATOM 1711 N N . GLU A 1 212 ? 16.643 -9.312 -20.509 1.00 65.81 212 GLU A N 1
ATOM 1712 C CA . GLU A 1 212 ? 16.783 -10.135 -19.316 1.00 65.81 212 GLU A CA 1
ATOM 1713 C C . GLU A 1 212 ? 15.420 -10.674 -18.859 1.00 65.81 212 GLU A C 1
ATOM 1715 O O . GLU A 1 212 ? 14.677 -9.983 -18.151 1.00 65.81 212 GLU A O 1
ATOM 1720 N N . PRO A 1 213 ? 15.101 -11.936 -19.212 1.00 66.69 213 PRO A N 1
ATOM 1721 C CA . PRO A 1 213 ? 13.850 -12.612 -18.884 1.00 66.69 213 PRO A CA 1
ATOM 1722 C C . PRO A 1 213 ? 13.410 -12.444 -17.423 1.00 66.69 213 PRO A C 1
ATOM 1724 O O . PRO A 1 213 ? 12.251 -12.151 -17.127 1.00 66.69 213 PRO A O 1
ATOM 1727 N N . ARG A 1 214 ? 14.365 -12.572 -16.497 1.00 70.81 214 ARG A N 1
ATOM 1728 C CA . ARG A 1 214 ? 14.144 -12.467 -15.049 1.00 70.81 214 ARG A CA 1
ATOM 1729 C C . ARG A 1 214 ? 13.464 -11.161 -14.630 1.00 70.81 214 ARG A C 1
ATOM 1731 O O . ARG A 1 214 ? 12.603 -11.183 -13.751 1.00 70.81 214 ARG A O 1
ATOM 1738 N N . TYR A 1 215 ? 13.793 -10.042 -15.275 1.00 76.50 215 TYR A N 1
ATOM 1739 C CA . TYR A 1 215 ? 13.237 -8.741 -14.913 1.00 76.50 215 TYR A CA 1
ATOM 1740 C C . TYR A 1 215 ? 11.835 -8.526 -15.472 1.00 76.50 215 TYR A C 1
ATOM 1742 O O . TYR A 1 215 ? 11.033 -7.867 -14.823 1.00 76.50 215 TYR A O 1
ATOM 1750 N N . ILE A 1 216 ? 11.463 -9.153 -16.588 1.00 77.00 216 ILE A N 1
ATOM 1751 C CA . ILE A 1 216 ? 10.064 -9.123 -17.043 1.00 77.00 216 ILE A CA 1
ATOM 1752 C C . ILE A 1 216 ? 9.168 -9.939 -16.128 1.00 77.00 216 ILE A C 1
ATOM 1754 O O . ILE A 1 216 ? 8.082 -9.473 -15.782 1.00 77.00 216 ILE A O 1
ATOM 1758 N N . ILE A 1 217 ? 9.621 -11.119 -15.691 1.00 74.31 217 ILE A N 1
ATOM 1759 C CA . ILE A 1 217 ? 8.869 -11.927 -14.722 1.00 74.31 217 ILE A CA 1
ATOM 1760 C C . ILE A 1 217 ? 8.677 -11.120 -13.434 1.00 74.31 217 ILE A C 1
ATOM 1762 O O . ILE A 1 217 ? 7.547 -10.934 -12.983 1.00 74.31 217 ILE A O 1
ATOM 1766 N N . ALA A 1 218 ? 9.764 -10.577 -12.879 1.00 77.25 218 ALA A N 1
ATOM 1767 C CA . ALA A 1 218 ? 9.712 -9.776 -11.660 1.00 77.25 218 ALA A CA 1
ATOM 1768 C C . ALA A 1 218 ? 8.848 -8.512 -11.821 1.00 77.25 218 ALA A C 1
ATOM 1770 O O . ALA A 1 218 ? 8.041 -8.208 -10.944 1.00 77.25 218 ALA A O 1
ATOM 1771 N N . GLY A 1 219 ? 8.966 -7.804 -12.948 1.00 81.38 219 GLY A N 1
ATOM 1772 C CA . GLY A 1 219 ? 8.190 -6.601 -13.244 1.00 81.38 219 GLY A CA 1
ATOM 1773 C C . GLY A 1 219 ? 6.698 -6.877 -13.401 1.00 81.38 219 GLY A C 1
ATOM 1774 O O . GLY A 1 219 ? 5.869 -6.114 -12.902 1.00 81.38 219 GLY A O 1
ATOM 1775 N N . THR A 1 220 ? 6.350 -8.009 -14.009 1.00 80.00 220 THR A N 1
ATOM 1776 C CA . THR A 1 220 ? 4.964 -8.466 -14.159 1.00 80.00 220 THR A CA 1
ATOM 1777 C C . THR A 1 220 ? 4.376 -8.873 -12.809 1.00 80.00 220 THR A C 1
ATOM 1779 O O . THR A 1 220 ? 3.301 -8.404 -12.442 1.00 80.00 220 THR A O 1
ATOM 1782 N N . LEU A 1 221 ? 5.095 -9.673 -12.014 1.00 80.12 221 LEU A N 1
ATOM 1783 C CA . LEU A 1 221 ? 4.672 -10.032 -10.655 1.00 80.12 221 LEU A CA 1
ATOM 1784 C C . LEU A 1 221 ? 4.469 -8.787 -9.783 1.00 80.12 221 LEU A C 1
ATOM 1786 O O . LEU A 1 221 ? 3.450 -8.672 -9.102 1.00 80.12 221 LEU A O 1
ATOM 1790 N N . ALA A 1 222 ? 5.391 -7.824 -9.854 1.00 82.56 222 ALA A N 1
ATOM 1791 C CA . ALA A 1 222 ? 5.268 -6.556 -9.150 1.00 82.56 222 ALA A CA 1
ATOM 1792 C C . ALA A 1 222 ? 4.026 -5.771 -9.604 1.00 82.56 222 ALA A C 1
ATOM 1794 O O . ALA A 1 222 ? 3.283 -5.283 -8.760 1.00 82.56 222 ALA A O 1
ATOM 1795 N N . PHE A 1 223 ? 3.721 -5.714 -10.902 1.00 83.75 223 PHE A N 1
ATOM 1796 C CA . PHE A 1 223 ? 2.495 -5.077 -11.399 1.00 83.75 223 PHE A CA 1
ATOM 1797 C C . PHE A 1 223 ? 1.226 -5.690 -10.779 1.00 83.75 223 PHE A C 1
ATOM 1799 O O . PHE A 1 223 ? 0.380 -4.971 -10.242 1.00 83.75 223 PHE A O 1
ATOM 1806 N N . PHE A 1 224 ? 1.121 -7.024 -10.768 1.00 78.06 224 PHE A N 1
ATOM 1807 C CA . PHE A 1 224 ? -0.014 -7.728 -10.156 1.00 78.06 224 PHE A CA 1
ATOM 1808 C C . PHE A 1 224 ? -0.122 -7.503 -8.659 1.00 78.06 224 PHE A C 1
ATOM 1810 O O . PHE A 1 224 ? -1.221 -7.292 -8.141 1.00 78.06 224 PHE A O 1
ATOM 1817 N N . MET A 1 225 ? 1.012 -7.503 -7.962 1.00 80.44 225 MET A N 1
ATOM 1818 C CA . MET A 1 225 ? 1.046 -7.137 -6.555 1.00 80.44 225 MET A CA 1
ATOM 1819 C C . MET A 1 225 ? 0.552 -5.700 -6.361 1.00 80.44 225 MET A C 1
ATOM 1821 O O . MET A 1 225 ? -0.294 -5.467 -5.503 1.00 80.44 225 MET A O 1
ATOM 1825 N N . GLY A 1 226 ? 0.970 -4.747 -7.197 1.00 80.44 226 GLY A N 1
ATOM 1826 C CA . GLY A 1 226 ? 0.453 -3.377 -7.184 1.00 80.44 226 GLY A CA 1
ATOM 1827 C C . GLY A 1 226 ? -1.073 -3.331 -7.258 1.00 80.44 226 GLY A C 1
ATOM 1828 O O . GLY A 1 226 ? -1.723 -2.754 -6.382 1.00 80.44 226 GLY A O 1
ATOM 1829 N N . MET A 1 227 ? -1.662 -4.019 -8.235 1.00 79.12 227 MET A N 1
ATOM 1830 C CA . MET A 1 227 ? -3.119 -4.104 -8.368 1.00 79.12 227 MET A CA 1
ATOM 1831 C C . MET A 1 227 ? -3.787 -4.744 -7.140 1.00 79.12 227 MET A C 1
ATOM 1833 O O . MET A 1 227 ? -4.728 -4.176 -6.582 1.00 79.12 227 MET A O 1
ATOM 1837 N N . GLY A 1 228 ? -3.284 -5.889 -6.668 1.00 73.31 228 GLY A N 1
ATOM 1838 C CA . GLY A 1 228 ? -3.870 -6.624 -5.542 1.00 73.31 228 GLY A CA 1
ATOM 1839 C C . GLY A 1 228 ? -3.769 -5.883 -4.203 1.00 73.31 228 GLY A C 1
ATOM 1840 O O . GLY A 1 228 ? -4.725 -5.839 -3.423 1.00 73.31 228 GLY A O 1
ATOM 1841 N N . PHE A 1 229 ? -2.635 -5.229 -3.940 1.00 79.38 229 PHE A N 1
ATOM 1842 C CA . PHE A 1 229 ? -2.402 -4.504 -2.692 1.00 79.38 229 PHE A CA 1
ATOM 1843 C C . PHE A 1 229 ? -3.130 -3.148 -2.627 1.00 79.38 229 PHE A C 1
ATOM 1845 O O . PHE A 1 229 ? -3.264 -2.594 -1.531 1.00 79.38 229 PHE A O 1
ATOM 1852 N N . ARG A 1 230 ? -3.678 -2.619 -3.737 1.00 82.62 230 ARG A N 1
ATOM 1853 C CA . ARG A 1 230 ? -4.509 -1.393 -3.738 1.00 82.62 230 ARG A CA 1
ATOM 1854 C C . ARG A 1 230 ? -5.684 -1.509 -2.771 1.00 82.62 230 ARG A C 1
ATOM 1856 O O . ARG A 1 230 ? -5.897 -0.629 -1.930 1.00 82.62 230 ARG A O 1
ATOM 1863 N N . THR A 1 231 ? -6.428 -2.606 -2.860 1.00 75.81 231 THR A N 1
ATOM 1864 C CA . THR A 1 231 ? -7.612 -2.855 -2.029 1.00 75.81 231 THR A CA 1
ATOM 1865 C C . THR A 1 231 ? -7.232 -2.940 -0.556 1.00 75.81 231 THR A C 1
ATOM 1867 O O . THR A 1 231 ? -7.840 -2.282 0.289 1.00 75.81 231 THR A O 1
ATOM 1870 N N . PHE A 1 232 ? -6.163 -3.675 -0.248 1.00 75.31 232 PHE A N 1
ATOM 1871 C CA . PHE A 1 232 ? -5.643 -3.811 1.110 1.00 75.31 232 PHE A CA 1
ATOM 1872 C C . PHE A 1 232 ? -5.235 -2.457 1.717 1.00 75.31 232 PHE A C 1
ATOM 1874 O O . PHE A 1 232 ? -5.625 -2.127 2.839 1.00 75.31 232 PHE A O 1
ATOM 1881 N N . ARG A 1 233 ? -4.529 -1.612 0.952 1.00 78.50 233 ARG A N 1
ATOM 1882 C CA . ARG A 1 233 ? -4.122 -0.269 1.402 1.00 78.50 233 ARG A CA 1
ATOM 1883 C C . ARG A 1 233 ? -5.303 0.674 1.577 1.00 78.50 233 ARG A C 1
ATOM 1885 O O . ARG A 1 233 ? -5.351 1.410 2.558 1.00 78.50 233 ARG A O 1
ATOM 1892 N N . THR A 1 234 ? -6.289 0.614 0.689 1.00 80.25 234 THR A N 1
ATOM 1893 C CA . THR A 1 234 ? -7.519 1.412 0.804 1.00 80.25 234 THR A CA 1
ATOM 1894 C C . THR A 1 234 ? -8.282 1.063 2.084 1.00 80.25 234 THR A C 1
ATOM 1896 O O . THR A 1 234 ? -8.665 1.956 2.844 1.00 80.25 234 THR A O 1
ATOM 1899 N N . ARG A 1 235 ? -8.402 -0.230 2.413 1.00 79.06 235 ARG A N 1
ATOM 1900 C CA . ARG A 1 235 ? -8.986 -0.685 3.685 1.00 79.06 235 ARG A CA 1
ATOM 1901 C C . ARG A 1 235 ? -8.190 -0.199 4.897 1.00 79.06 235 ARG A C 1
ATOM 1903 O O . ARG A 1 235 ? -8.790 0.263 5.870 1.00 79.06 235 ARG A O 1
ATOM 1910 N N . ALA A 1 236 ? -6.859 -0.259 4.853 1.00 80.94 236 ALA A N 1
ATOM 1911 C CA . ALA A 1 236 ? -6.008 0.260 5.925 1.00 80.94 236 ALA A CA 1
ATOM 1912 C C . ALA A 1 236 ? -6.212 1.775 6.137 1.00 80.94 236 ALA A C 1
ATOM 1914 O O . ALA A 1 236 ? -6.379 2.220 7.275 1.00 80.94 236 ALA A O 1
ATOM 1915 N N . SER A 1 237 ? -6.298 2.561 5.059 1.00 84.81 237 SER A N 1
ATOM 1916 C CA . SER A 1 237 ? -6.577 4.003 5.119 1.00 84.81 237 SER A CA 1
ATOM 1917 C C . SER A 1 237 ? -7.956 4.317 5.713 1.00 84.81 237 SER A C 1
ATOM 1919 O O . SER A 1 237 ? -8.083 5.231 6.531 1.00 84.81 237 SER A O 1
ATOM 1921 N N . ILE A 1 238 ? -8.990 3.538 5.378 1.00 85.81 238 ILE A N 1
ATOM 1922 C CA . ILE A 1 238 ? -10.333 3.686 5.967 1.00 85.81 238 ILE A CA 1
ATOM 1923 C C . ILE A 1 238 ? -10.313 3.382 7.474 1.00 85.81 238 ILE A C 1
ATOM 1925 O O . ILE A 1 238 ? -10.860 4.158 8.259 1.00 85.81 238 ILE A O 1
ATOM 1929 N N . ASN A 1 239 ? -9.635 2.308 7.899 1.00 85.19 239 ASN A N 1
ATOM 1930 C CA . ASN A 1 239 ? -9.452 1.988 9.321 1.00 85.19 239 ASN A CA 1
ATOM 1931 C C . ASN A 1 239 ? -8.759 3.140 10.076 1.00 85.19 239 ASN A C 1
ATOM 1933 O O . ASN A 1 239 ? -9.190 3.524 11.164 1.00 85.19 239 ASN A O 1
ATOM 1937 N N . MET A 1 240 ? -7.728 3.746 9.480 1.00 86.00 240 MET A N 1
ATOM 1938 C CA . MET A 1 240 ? -7.038 4.899 10.067 1.00 86.00 240 MET A CA 1
ATOM 1939 C C . MET A 1 240 ? -7.934 6.13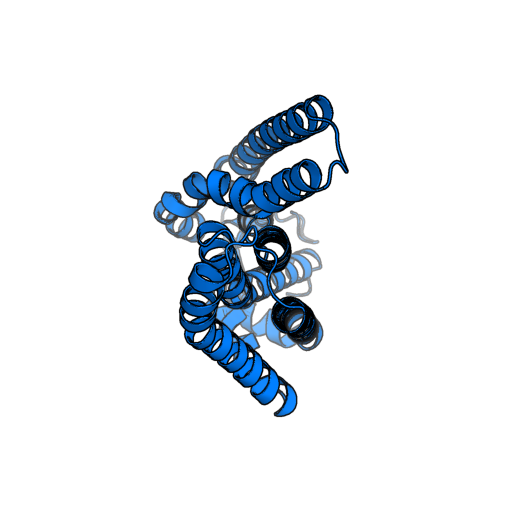1 10.187 1.00 86.00 240 MET A C 1
ATOM 1941 O O . MET A 1 240 ? -7.893 6.823 11.208 1.00 86.00 240 MET A O 1
ATOM 1945 N N . ARG A 1 241 ? -8.792 6.385 9.193 1.00 86.38 241 ARG A N 1
ATOM 1946 C CA . ARG A 1 241 ? -9.801 7.448 9.282 1.00 86.38 241 ARG A CA 1
ATOM 1947 C C . ARG A 1 241 ? -10.816 7.179 10.388 1.00 86.38 241 ARG A C 1
ATOM 1949 O O . ARG A 1 241 ? -11.153 8.107 11.115 1.00 86.38 241 ARG A O 1
ATOM 1956 N N . ALA A 1 242 ? -11.246 5.932 10.578 1.00 87.12 242 ALA A N 1
ATOM 1957 C CA . ALA A 1 242 ? -12.130 5.565 11.683 1.00 87.12 242 ALA A CA 1
ATOM 1958 C C . ALA A 1 242 ? -11.487 5.850 13.054 1.00 87.12 242 ALA A C 1
ATOM 1960 O O . ALA A 1 242 ? -12.121 6.464 13.911 1.00 87.12 242 ALA A O 1
ATOM 1961 N N . ILE A 1 243 ? -10.209 5.493 13.239 1.00 88.75 243 ILE A N 1
ATOM 1962 C CA . ILE A 1 243 ? -9.447 5.815 14.459 1.00 88.75 243 ILE A CA 1
ATOM 1963 C C . ILE A 1 243 ? -9.346 7.333 14.657 1.00 88.75 243 ILE A C 1
ATOM 1965 O O . ILE A 1 243 ? -9.552 7.825 15.766 1.00 88.75 243 ILE A O 1
ATOM 1969 N N . ALA A 1 244 ? -9.059 8.092 13.595 1.00 88.81 244 ALA A N 1
ATOM 1970 C CA . ALA A 1 244 ? -8.967 9.549 13.664 1.00 88.81 244 ALA A CA 1
ATOM 1971 C C . ALA A 1 244 ? -10.306 10.204 14.042 1.00 88.81 244 ALA A C 1
ATOM 1973 O O . ALA A 1 244 ? -10.323 11.133 14.848 1.00 88.81 244 ALA A O 1
ATOM 1974 N N . LEU A 1 245 ? -11.427 9.706 13.511 1.00 88.56 245 LEU A N 1
ATOM 1975 C CA . LEU A 1 245 ? -12.766 10.175 13.878 1.00 88.56 245 LEU A CA 1
ATOM 1976 C C . LEU A 1 245 ? -13.100 9.851 15.338 1.00 88.56 245 LEU A C 1
ATOM 1978 O O . LEU A 1 245 ? -13.601 10.724 16.046 1.00 88.56 245 LEU A O 1
ATOM 1982 N N . LYS A 1 246 ? -12.751 8.648 15.814 1.00 88.12 246 LYS A N 1
ATOM 1983 C CA . LYS A 1 246 ? -12.918 8.264 17.224 1.00 88.12 246 LYS A CA 1
ATOM 1984 C C . LYS A 1 246 ? -12.077 9.143 18.155 1.00 88.12 246 LYS A C 1
ATOM 1986 O O . LYS A 1 246 ? -12.571 9.617 19.173 1.00 88.12 246 LYS A O 1
ATOM 1991 N N . LYS A 1 247 ? -10.829 9.441 17.773 1.00 87.81 247 LYS A N 1
ATOM 1992 C CA . LYS A 1 247 ? -9.936 10.361 18.502 1.00 87.81 247 LYS A CA 1
ATOM 1993 C C . LYS A 1 247 ? -10.517 11.778 18.611 1.00 87.81 247 LYS A C 1
ATOM 1995 O O . LYS A 1 247 ? -10.278 12.452 19.602 1.00 87.81 247 LYS A O 1
ATOM 2000 N N . LYS A 1 248 ? -11.267 12.226 17.603 1.00 88.06 248 LYS A N 1
ATOM 2001 C CA . LYS A 1 248 ? -11.925 13.542 17.573 1.00 88.06 248 LYS A CA 1
ATOM 2002 C C . LYS A 1 248 ? -13.297 13.567 18.270 1.00 88.06 248 LYS A C 1
ATOM 2004 O O . LYS A 1 248 ? -13.913 14.621 18.309 1.00 88.06 248 LYS A O 1
ATOM 2009 N N . GLY A 1 249 ? -13.781 12.439 18.797 1.00 83.75 249 GLY A N 1
ATOM 2010 C CA . GLY A 1 249 ? -15.059 12.372 19.516 1.00 83.75 249 GLY A CA 1
ATOM 2011 C C . GLY A 1 249 ? -16.308 12.366 18.629 1.00 83.75 249 GLY A C 1
ATOM 2012 O O . GLY A 1 249 ? -17.402 12.601 19.126 1.00 83.75 249 GLY A O 1
ATOM 2013 N N . TYR A 1 250 ? -16.191 12.080 17.326 1.00 84.06 250 TYR A N 1
ATOM 2014 C CA . TYR A 1 250 ? -17.367 12.039 16.438 1.00 84.06 250 TYR A CA 1
ATOM 2015 C C . TYR A 1 250 ? -18.351 10.896 16.762 1.00 84.06 250 TYR A C 1
ATOM 2017 O O . TYR A 1 250 ? -19.512 10.930 16.329 1.00 84.06 250 TYR A O 1
ATOM 2025 N N . PHE A 1 251 ? -17.889 9.856 17.465 1.00 79.75 251 PHE A N 1
ATOM 2026 C CA . PHE A 1 251 ? -18.676 8.724 17.963 1.00 79.75 251 PHE A CA 1
ATOM 2027 C C . PHE A 1 251 ? -17.894 7.916 18.992 1.00 79.75 251 PHE A C 1
ATOM 2029 O O . PHE A 1 251 ? -16.700 8.211 19.201 1.00 79.75 251 PHE A O 1
#

Radius of gyration: 21.1 Å; chains: 1; bounding box: 52×30×63 Å

Foldseek 3Di:
DAAPVRAAEAADPVQLVVVVVVVVLLVCLVVLLCLLCVLVLVLCVVVVVDDPVVSVVVVVVSVVVVVVLNVCLCCCCVPVRHLCSLVSSCVSLALLSLLSSLLSLCVQQVHDPVSNVLSVLLVVLLVVVLVCLLVVQDPVLLCVLQVVQWDQDPVRHTHGHQDPRSSVSSVPPDDDPVNVVSLVVSVVSLVVLVVCLVVVVVVVVVVPPSGDNVSSVSSSVSSVSSSVSSSVNSSSSSSVVSVVCSNHVVD

Secondary structure (DSSP, 8-state):
-B-TTSPBEEE-HHHHHHHHTTHHHHHHHHHHHHTTTHHHHHHHHHTTSS-HHHHHHHHHHHHHHHHHHHHHHIIIIIIT--THHHHHHHSTT-HHHHHHHHHHHHHHTT--HHHHHHHHHHHHHHHHHHHHHHHH--HHHHHHHHGGGEEE-TTS-EEE---HHHHHHHHTS---HHHHHHHHHHHHHHHHHHHHHHHHHHHHHHS-SS--HHHHHHHHHHHHHHHHHHHHHHHHHHHHHHHHHHHTT--

Organism: NCBI:txid2048283

pLDDT: mean 74.33, std 11.8, range [41.09, 90.06]